Protein AF-A0A817YP25-F1 (afdb_monomer)

Secondary structure (DSSP, 8-state):
-----------------------------------------------------------HHHHHHHHHHHHHHHHHHHHHHHHHHHHHHHHHHHHHSS-HHHHHHHHHHHHHHHHHHHHT--HHHHHHHHHHHHHHHHHHHHT--HHHHHHHHHHHHHHHHHHHHT--HHHHHHHHHHHHHHHHHHHHT--HHHHHHHHHHHHHHHHHHHHT--HHHHHHHHHHHHHHHHHHHHHHHHHHHHHHHHHHHHHHHHHHHHHHHHHHHHT---------PPP---HHHHHHHHHHHHHHS-GGG-SS-B-TTT--B------PPPP-

Radius of gyration: 48.7 Å; Cα contacts (8 Å, |Δi|>4): 22; chains: 1; bounding box: 116×66×112 Å

pLDDT: mean 75.45, std 21.68, range [33.22, 97.81]

Organism: NCBI:txid392032

Mean predicted aligned error: 20.25 Å

Structure (mmCIF, N/CA/C/O backbone):
data_AF-A0A817YP25-F1
#
_entry.id   AF-A0A817YP25-F1
#
loop_
_atom_site.group_PDB
_atom_site.id
_atom_site.type_symbol
_atom_site.label_atom_id
_atom_site.label_alt_id
_atom_site.label_comp_id
_atom_site.label_asym_id
_atom_site.label_entity_id
_atom_site.label_seq_id
_atom_site.pdbx_PDB_ins_code
_atom_site.Cartn_x
_atom_site.Cartn_y
_atom_site.Cartn_z
_atom_site.occupancy
_atom_site.B_iso_or_equiv
_atom_site.auth_seq_id
_atom_site.auth_comp_id
_atom_site.auth_asym_id
_atom_site.auth_atom_id
_atom_site.pdbx_PDB_model_num
ATOM 1 N N . MET A 1 1 ? -37.325 10.803 8.956 1.00 44.97 1 MET A N 1
ATOM 2 C CA . MET A 1 1 ? -37.688 10.253 7.634 1.00 44.97 1 MET A CA 1
ATOM 3 C C . MET A 1 1 ? -37.384 11.297 6.575 1.00 44.97 1 MET A C 1
ATOM 5 O O . MET A 1 1 ? -38.070 12.299 6.585 1.00 44.97 1 MET A O 1
ATOM 9 N N . THR A 1 2 ? -36.379 11.078 5.720 1.00 40.84 2 THR A N 1
ATOM 10 C CA . THR A 1 2 ? -36.260 11.659 4.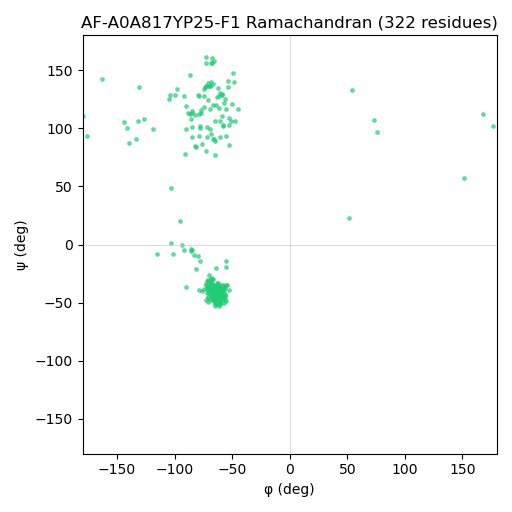361 1.00 40.84 2 THR A CA 1
ATOM 11 C C . THR A 1 2 ? -35.004 11.077 3.695 1.00 40.84 2 THR A C 1
ATOM 13 O O . THR A 1 2 ? -33.886 11.543 3.891 1.00 40.84 2 THR A O 1
ATOM 16 N N . LYS A 1 3 ? -35.176 9.993 2.928 1.00 44.72 3 LYS A N 1
ATOM 17 C CA . LYS A 1 3 ? -34.120 9.405 2.089 1.00 44.72 3 LYS A CA 1
ATOM 18 C C . LYS A 1 3 ? -34.100 10.151 0.748 1.00 44.72 3 LYS A C 1
ATOM 20 O O . LYS A 1 3 ? -35.047 10.034 -0.021 1.00 44.72 3 LYS A O 1
ATOM 25 N N . ARG A 1 4 ? -33.033 10.903 0.453 1.00 47.75 4 ARG A N 1
ATOM 26 C CA . ARG A 1 4 ? -32.773 11.452 -0.891 1.00 47.75 4 ARG A CA 1
ATOM 27 C C . ARG A 1 4 ? -32.057 10.396 -1.738 1.00 47.75 4 ARG A C 1
ATOM 29 O O . ARG A 1 4 ? -30.853 10.197 -1.602 1.00 47.75 4 ARG A O 1
ATOM 36 N N . LEU A 1 5 ? -32.814 9.726 -2.604 1.00 46.81 5 LEU A N 1
ATOM 37 C CA . LEU A 1 5 ? -32.290 8.904 -3.695 1.00 46.81 5 LEU A CA 1
ATOM 38 C C . LEU A 1 5 ? -31.637 9.815 -4.745 1.00 46.81 5 LEU A C 1
ATOM 40 O O . LEU A 1 5 ? -32.312 10.632 -5.366 1.00 46.81 5 LEU A O 1
ATOM 44 N N . LYS A 1 6 ? -30.323 9.677 -4.950 1.00 56.94 6 LYS A N 1
ATOM 45 C CA . LYS A 1 6 ? -29.626 10.269 -6.099 1.00 56.94 6 LYS A CA 1
ATOM 46 C C . LYS A 1 6 ? -29.675 9.280 -7.264 1.00 56.94 6 LYS A C 1
ATOM 48 O O . LYS A 1 6 ? -29.084 8.205 -7.197 1.00 56.94 6 LYS A O 1
ATOM 53 N N . GLN A 1 7 ? -30.393 9.666 -8.315 1.00 48.12 7 GLN A N 1
ATOM 54 C CA . GLN A 1 7 ? -30.434 8.991 -9.609 1.00 48.12 7 GLN A CA 1
ATOM 55 C C . GLN A 1 7 ? -29.044 9.020 -10.264 1.00 48.12 7 GLN A C 1
ATOM 57 O O . GLN A 1 7 ? -28.447 10.086 -10.418 1.00 48.12 7 GLN A O 1
ATOM 62 N N . LYS A 1 8 ? -28.530 7.853 -10.663 1.00 51.16 8 LYS A N 1
ATOM 63 C CA . LYS A 1 8 ? -27.361 7.736 -11.542 1.00 51.16 8 LYS A CA 1
ATOM 64 C C . LYS A 1 8 ? -27.848 7.802 -12.991 1.00 51.16 8 LYS A C 1
ATOM 66 O O . LYS A 1 8 ? -28.540 6.896 -13.444 1.00 51.16 8 LYS A O 1
ATOM 71 N N . LYS A 1 9 ? -27.501 8.877 -13.703 1.00 50.00 9 LYS A N 1
ATOM 72 C CA . LYS A 1 9 ? -27.649 8.972 -15.162 1.00 50.00 9 LYS A CA 1
ATOM 73 C C . LYS A 1 9 ? -26.513 8.180 -15.812 1.00 50.00 9 LYS A C 1
ATOM 75 O O . LYS A 1 9 ? -25.351 8.538 -15.649 1.00 50.00 9 LYS A O 1
ATOM 80 N N . TYR A 1 10 ? -26.855 7.113 -16.526 1.00 43.00 10 TYR A N 1
ATOM 81 C CA . TYR A 1 10 ? -25.943 6.415 -17.427 1.00 43.00 10 TYR A CA 1
ATOM 82 C C . TYR A 1 10 ? -25.960 7.140 -18.777 1.00 43.00 10 TYR A C 1
ATOM 84 O O . TYR A 1 10 ? -26.993 7.187 -19.439 1.00 43.00 10 TYR A O 1
ATOM 92 N N . PHE A 1 11 ? -24.831 7.732 -19.165 1.00 41.19 11 PHE A N 1
ATOM 93 C CA . PHE A 1 11 ? -24.609 8.219 -20.525 1.00 41.19 11 PHE A CA 1
ATOM 94 C C . PHE A 1 11 ? -24.095 7.050 -21.371 1.00 41.19 11 PHE A C 1
ATOM 96 O O . PHE A 1 11 ? -22.960 6.609 -21.204 1.00 41.19 11 PHE A O 1
ATOM 103 N N . TYR A 1 12 ? -24.944 6.541 -22.264 1.00 39.00 12 TYR A N 1
ATOM 104 C CA . TYR A 1 12 ? -24.520 5.702 -23.381 1.00 39.00 12 TYR A CA 1
ATOM 105 C C . TYR A 1 12 ? -23.908 6.616 -24.446 1.00 39.00 12 TYR A C 1
ATOM 107 O O . TYR A 1 12 ? -24.612 7.429 -25.041 1.00 39.00 12 TYR A O 1
ATOM 115 N N . LEU A 1 13 ? -22.600 6.502 -24.679 1.00 43.69 13 LEU A N 1
ATOM 116 C CA . LEU A 1 13 ? -21.971 7.098 -25.854 1.00 43.69 13 LEU A CA 1
ATOM 117 C C . LEU A 1 13 ? -22.180 6.157 -27.042 1.00 43.69 13 LEU A C 1
ATOM 119 O O . LEU A 1 13 ? -21.660 5.044 -27.080 1.00 43.69 13 LEU A O 1
ATOM 123 N N . GLN A 1 14 ? -22.993 6.633 -27.980 1.00 38.25 14 GLN A N 1
ATOM 124 C CA . GLN A 1 14 ? -23.211 6.074 -29.306 1.00 38.25 14 GLN A CA 1
ATOM 125 C C . GLN A 1 14 ? -21.898 6.064 -30.098 1.00 38.25 14 GLN A C 1
ATOM 127 O O . GLN A 1 14 ? -21.225 7.086 -30.224 1.00 38.25 14 GLN A O 1
ATOM 132 N N . THR A 1 15 ? -21.560 4.920 -30.683 1.00 42.66 15 THR A N 1
ATOM 133 C CA . THR A 1 15 ? -20.565 4.816 -31.755 1.00 42.66 15 THR A CA 1
ATOM 134 C C . THR A 1 15 ? -21.202 5.227 -33.084 1.00 42.66 15 THR A C 1
ATOM 136 O O . THR A 1 15 ? -22.233 4.652 -33.441 1.00 42.66 15 THR A O 1
ATOM 139 N N . PRO A 1 16 ? -20.618 6.148 -33.868 1.00 43.44 16 PRO A N 1
ATOM 140 C CA . PRO A 1 16 ? -21.072 6.363 -35.231 1.00 43.44 16 PRO A CA 1
ATOM 141 C C . PRO A 1 16 ? -20.511 5.278 -36.156 1.00 43.44 16 PRO A C 1
ATOM 143 O O . PRO A 1 16 ? -19.318 5.225 -36.449 1.00 43.44 16 PRO A O 1
ATOM 146 N N . THR A 1 17 ? -21.406 4.433 -36.658 1.00 40.50 17 THR A N 1
ATOM 147 C CA . THR A 1 17 ? -21.211 3.657 -37.882 1.00 40.50 17 THR A CA 1
ATOM 148 C C . THR A 1 17 ? -21.168 4.607 -39.076 1.00 40.50 17 THR A C 1
ATOM 150 O O . THR A 1 17 ? -22.159 5.282 -39.362 1.00 40.50 17 THR A O 1
ATOM 153 N N . LYS A 1 18 ? -20.058 4.625 -39.815 1.00 39.00 18 LYS A N 1
ATOM 154 C CA . LYS A 1 18 ? -20.058 5.059 -41.216 1.00 39.00 18 LYS A CA 1
ATOM 155 C C . LYS A 1 18 ? -19.310 4.041 -42.061 1.00 39.00 18 LYS A C 1
ATOM 157 O O . LYS A 1 18 ? -18.089 3.942 -42.016 1.00 39.00 18 LYS A O 1
ATOM 162 N N . ALA A 1 19 ? -20.098 3.284 -42.814 1.00 35.75 19 ALA A N 1
ATOM 163 C CA . ALA A 1 19 ? -19.662 2.577 -43.996 1.00 35.75 19 ALA A CA 1
ATOM 164 C C . ALA A 1 19 ? -19.466 3.590 -45.133 1.00 35.75 19 ALA A C 1
ATOM 166 O O . ALA A 1 19 ? -20.346 4.410 -45.390 1.00 35.75 19 ALA A O 1
ATOM 167 N N . THR A 1 20 ? -18.345 3.483 -45.836 1.00 36.31 20 THR A N 1
ATOM 168 C CA . THR A 1 20 ? -18.186 3.984 -47.204 1.00 36.31 20 THR A CA 1
ATOM 169 C C . THR A 1 20 ? -17.299 3.006 -47.956 1.00 36.31 20 THR A C 1
ATOM 171 O O . THR A 1 20 ? -16.094 2.934 -47.737 1.00 36.31 20 THR A O 1
ATOM 174 N N . THR A 1 21 ? -17.929 2.229 -48.828 1.00 40.66 21 THR A N 1
ATOM 175 C CA . THR A 1 21 ? -17.321 1.515 -49.947 1.00 40.66 21 THR A CA 1
ATOM 176 C C . THR A 1 21 ? -16.953 2.514 -51.042 1.00 40.66 21 THR A C 1
ATOM 178 O O . THR A 1 21 ? -17.770 3.376 -51.366 1.00 40.66 21 THR A O 1
ATOM 181 N N . LYS A 1 22 ? -15.756 2.368 -51.632 1.00 35.91 22 LYS A N 1
ATOM 182 C CA . LYS A 1 22 ? -15.480 2.498 -53.080 1.00 35.91 22 LYS A CA 1
ATOM 183 C C . LYS A 1 22 ? -13.992 2.247 -53.388 1.00 35.91 22 LYS A C 1
ATOM 185 O O . LYS A 1 22 ? -13.138 3.049 -53.048 1.00 35.91 22 LYS A O 1
ATOM 190 N N . ASN A 1 23 ? -13.770 1.109 -54.046 1.00 38.44 23 ASN A N 1
ATOM 191 C CA . ASN A 1 23 ? -12.941 0.843 -55.228 1.00 38.44 23 ASN A CA 1
ATOM 192 C C . ASN A 1 23 ? -11.448 1.231 -55.297 1.00 38.44 23 ASN A C 1
ATOM 194 O O . ASN A 1 23 ? -11.068 2.387 -55.181 1.00 38.44 23 ASN A O 1
ATOM 198 N N . ASN A 1 24 ? -10.692 0.223 -55.760 1.00 35.59 24 ASN A N 1
ATOM 199 C CA . ASN A 1 24 ? -9.506 0.283 -56.623 1.00 35.59 24 ASN A CA 1
ATOM 200 C C . ASN A 1 24 ? -8.196 0.800 -56.013 1.00 35.59 24 ASN A C 1
ATOM 202 O O . ASN A 1 24 ? -7.939 1.993 -55.938 1.00 35.59 24 ASN A O 1
ATOM 206 N N . THR A 1 25 ? -7.240 -0.096 -55.767 1.00 35.09 25 THR A N 1
ATOM 207 C CA . THR A 1 25 ? -6.291 -0.631 -56.771 1.00 35.09 25 THR A CA 1
ATOM 208 C C . THR A 1 25 ? -5.213 -1.361 -55.971 1.00 35.09 25 THR A C 1
ATOM 210 O O . THR A 1 25 ? -4.484 -0.753 -55.191 1.00 35.09 25 THR A O 1
ATOM 213 N N . LEU A 1 26 ? -5.160 -2.686 -56.092 1.00 34.31 26 LEU A N 1
ATOM 214 C CA . LEU A 1 26 ? -4.243 -3.520 -55.326 1.00 34.31 26 LEU A CA 1
ATOM 215 C C . LEU A 1 26 ? -2.868 -3.517 -56.004 1.00 34.31 26 LEU A C 1
ATOM 217 O O . LEU A 1 26 ? -2.550 -4.407 -56.786 1.00 34.31 26 LEU A O 1
ATOM 221 N N . THR A 1 27 ? -2.045 -2.515 -55.708 1.00 35.06 27 THR A N 1
ATOM 222 C CA . THR A 1 27 ? -0.611 -2.574 -56.010 1.00 35.06 27 THR A CA 1
ATOM 223 C C . THR A 1 27 ? 0.078 -3.176 -54.790 1.00 35.06 27 THR A C 1
ATOM 225 O O . THR A 1 27 ? 0.298 -2.492 -53.791 1.00 35.06 27 THR A O 1
ATOM 228 N N . GLN A 1 28 ? 0.382 -4.477 -54.835 1.00 35.22 28 GLN A N 1
ATOM 229 C CA . GLN A 1 28 ? 1.248 -5.114 -53.841 1.00 35.22 28 GLN A CA 1
ATOM 230 C C . GLN A 1 28 ? 2.659 -4.526 -53.957 1.00 35.22 28 GLN A C 1
ATOM 232 O O . GLN A 1 28 ? 3.517 -5.039 -54.674 1.00 35.22 28 GLN A O 1
ATOM 237 N N . VAL A 1 29 ? 2.916 -3.441 -53.230 1.00 33.31 29 VAL A N 1
ATOM 238 C CA . VAL A 1 29 ? 4.280 -3.044 -52.896 1.00 33.31 29 VAL A CA 1
ATOM 239 C C . VAL A 1 29 ? 4.717 -3.956 -51.759 1.00 33.31 29 VAL A C 1
ATOM 241 O O . VAL A 1 29 ? 4.313 -3.796 -50.609 1.00 33.31 29 VAL A O 1
ATOM 244 N N . ARG A 1 30 ? 5.516 -4.963 -52.108 1.00 33.22 30 ARG A N 1
ATOM 245 C CA . ARG A 1 30 ? 6.205 -5.844 -51.166 1.00 33.22 30 ARG A CA 1
ATOM 246 C C . ARG A 1 30 ? 7.233 -4.996 -50.411 1.00 33.22 30 ARG A C 1
ATOM 248 O O . ARG A 1 30 ? 8.352 -4.808 -50.876 1.00 33.22 30 ARG A O 1
ATOM 255 N N . ILE A 1 31 ? 6.832 -4.418 -49.282 1.00 36.38 31 ILE A N 1
ATOM 256 C CA . ILE A 1 31 ? 7.757 -3.772 -48.349 1.00 36.38 31 ILE A CA 1
ATOM 257 C C . ILE A 1 31 ? 8.490 -4.909 -47.625 1.00 36.38 31 ILE A C 1
ATOM 259 O O . ILE A 1 31 ? 7.823 -5.714 -46.976 1.00 36.38 31 ILE A O 1
ATOM 263 N N . PRO A 1 32 ? 9.824 -5.035 -47.736 1.00 35.50 32 PRO A N 1
ATOM 264 C CA . PRO A 1 32 ? 10.550 -6.021 -46.952 1.00 35.50 32 PRO A CA 1
ATOM 265 C C . PRO A 1 32 ? 10.419 -5.671 -45.467 1.00 35.50 32 PRO A C 1
ATOM 267 O O . PRO A 1 32 ? 10.806 -4.584 -45.031 1.00 35.50 32 PRO A O 1
ATOM 270 N N . GLU A 1 33 ? 9.854 -6.600 -44.698 1.00 33.84 33 GLU A N 1
ATOM 271 C CA . GLU A 1 33 ? 9.866 -6.580 -43.241 1.00 33.84 33 GLU A CA 1
ATOM 272 C C . GLU A 1 33 ? 11.317 -6.561 -42.759 1.00 33.84 33 GLU A C 1
ATOM 274 O O . GLU A 1 33 ? 12.030 -7.564 -42.766 1.00 33.84 33 GLU A O 1
ATOM 279 N N . PHE A 1 34 ? 11.782 -5.382 -42.359 1.00 37.75 34 PHE A N 1
ATOM 280 C CA . PHE A 1 34 ? 13.058 -5.231 -41.680 1.00 37.75 34 PHE A CA 1
ATOM 281 C C . PHE A 1 34 ? 12.843 -5.573 -40.200 1.00 37.75 34 PHE A C 1
ATOM 283 O O . PHE A 1 34 ? 12.595 -4.698 -39.368 1.00 37.75 34 PHE A O 1
ATOM 290 N N . ASN A 1 35 ? 12.895 -6.869 -39.887 1.00 39.91 35 ASN A N 1
ATOM 291 C CA . ASN A 1 35 ? 12.965 -7.377 -38.518 1.00 39.91 35 ASN A CA 1
ATOM 292 C C . ASN A 1 35 ? 14.365 -7.097 -37.952 1.00 39.91 35 ASN A C 1
ATOM 294 O O . ASN A 1 35 ? 15.252 -7.946 -37.953 1.00 39.91 35 ASN A O 1
ATOM 298 N N . ALA A 1 36 ? 14.581 -5.863 -37.502 1.00 47.97 36 ALA A N 1
ATOM 299 C CA . ALA A 1 36 ? 15.678 -5.525 -36.608 1.00 47.97 36 ALA A CA 1
ATOM 300 C C . ALA A 1 36 ? 15.206 -5.821 -35.181 1.00 47.97 36 ALA A C 1
ATOM 302 O O . ALA A 1 36 ? 14.493 -4.999 -34.619 1.00 47.97 36 ALA A O 1
ATOM 303 N N . ASP A 1 37 ? 15.486 -7.037 -34.700 1.00 45.97 37 ASP A N 1
ATOM 304 C CA . ASP A 1 37 ? 15.659 -7.431 -33.283 1.00 45.97 37 ASP A CA 1
ATOM 305 C C . ASP A 1 37 ? 15.271 -8.903 -33.051 1.00 45.97 37 ASP A C 1
ATOM 307 O O . ASP A 1 37 ? 14.442 -9.222 -32.208 1.00 45.97 37 ASP A O 1
ATOM 311 N N . HIS A 1 38 ? 15.907 -9.828 -33.773 1.00 41.91 38 HIS A N 1
ATOM 312 C CA . HIS A 1 38 ? 16.058 -11.220 -33.338 1.00 41.91 38 HIS A CA 1
ATOM 313 C C . HIS A 1 38 ? 17.513 -11.620 -33.564 1.00 41.91 38 HIS A C 1
ATOM 315 O O . HIS A 1 38 ? 17.901 -12.046 -34.647 1.00 41.91 38 HIS A O 1
ATOM 321 N N . ASN A 1 39 ? 18.333 -11.416 -32.534 1.00 48.22 39 ASN A N 1
ATOM 322 C CA . ASN A 1 39 ? 19.706 -11.908 -32.481 1.00 48.22 39 ASN A CA 1
ATOM 323 C C . ASN A 1 39 ? 19.776 -13.136 -31.561 1.00 48.22 39 ASN A C 1
ATOM 325 O O . ASN A 1 39 ? 20.610 -13.214 -30.669 1.00 48.22 39 ASN A O 1
ATOM 329 N N . GLU A 1 40 ? 18.862 -14.078 -31.781 1.00 40.69 40 GLU A N 1
ATOM 330 C CA . GLU A 1 40 ? 18.945 -15.444 -31.274 1.00 40.69 40 GLU A CA 1
ATOM 331 C C . GLU A 1 40 ? 18.467 -16.360 -32.401 1.00 40.69 40 GLU A C 1
ATOM 333 O O . GLU A 1 40 ? 17.286 -16.648 -32.578 1.00 40.69 40 GLU A O 1
ATOM 338 N N . ILE A 1 41 ? 19.416 -16.738 -33.256 1.00 43.53 41 ILE A N 1
ATOM 339 C CA . ILE A 1 41 ? 19.224 -17.811 -34.222 1.00 43.53 41 ILE A CA 1
ATOM 340 C C . ILE A 1 41 ? 19.215 -19.092 -33.390 1.00 43.53 41 ILE A C 1
ATOM 342 O O . ILE A 1 41 ? 20.274 -19.573 -32.989 1.00 43.53 41 ILE A O 1
ATOM 346 N N . GLN A 1 42 ? 18.032 -19.645 -33.106 1.00 42.72 42 GLN A N 1
ATOM 347 C CA . GLN A 1 42 ? 17.972 -21.062 -32.766 1.00 42.72 42 GLN A CA 1
ATOM 348 C C . GLN A 1 42 ? 18.540 -21.843 -33.958 1.00 42.72 42 GLN A C 1
ATOM 350 O O . GLN A 1 42 ? 18.134 -21.581 -35.096 1.00 42.72 42 GLN A O 1
ATOM 355 N N . PRO A 1 43 ? 19.496 -22.764 -33.743 1.00 39.31 43 PRO A N 1
ATOM 356 C CA . PRO A 1 43 ? 20.017 -23.572 -34.827 1.00 39.31 43 PRO A CA 1
ATOM 357 C C . PRO A 1 43 ? 18.859 -24.383 -35.404 1.00 39.31 43 PRO A C 1
ATOM 359 O O . PRO A 1 43 ? 18.240 -25.190 -34.714 1.00 39.31 43 PRO A O 1
ATOM 362 N N . PHE A 1 44 ? 18.557 -24.135 -36.675 1.00 37.66 44 PHE A N 1
ATOM 363 C CA . PHE A 1 44 ? 17.631 -24.937 -37.455 1.00 37.66 44 PHE A CA 1
ATOM 364 C C . PHE A 1 44 ? 18.159 -26.377 -37.440 1.00 37.66 44 PHE A C 1
ATOM 366 O O . PHE A 1 44 ? 19.157 -26.686 -38.094 1.00 37.66 44 PHE A O 1
ATOM 373 N N . GLN A 1 45 ? 17.549 -27.244 -36.628 1.00 41.88 45 GLN A N 1
ATOM 374 C CA . GLN A 1 45 ? 17.840 -28.672 -36.637 1.00 41.88 45 GLN A CA 1
ATOM 375 C C . GLN A 1 45 ? 17.327 -29.233 -37.959 1.00 41.88 45 GLN A C 1
ATOM 377 O O . GLN A 1 45 ? 16.149 -29.549 -38.117 1.00 41.88 45 GLN A O 1
ATOM 382 N N . VAL A 1 46 ? 18.228 -29.316 -38.934 1.00 45.81 46 VAL A N 1
ATOM 383 C CA . VAL A 1 46 ? 18.001 -30.086 -40.152 1.00 45.81 46 VAL A CA 1
ATOM 384 C C . VAL A 1 46 ? 17.814 -31.544 -39.712 1.00 45.81 46 VAL A C 1
ATOM 386 O O . VAL A 1 46 ? 18.659 -32.044 -38.961 1.00 45.81 46 VAL A O 1
ATOM 389 N N . PRO A 1 47 ? 16.735 -32.238 -40.119 1.00 40.75 47 PRO A N 1
ATOM 390 C CA . PRO A 1 47 ? 16.576 -33.651 -39.812 1.00 40.75 47 PRO A CA 1
ATOM 391 C C . PRO A 1 47 ? 17.805 -34.393 -40.333 1.00 40.75 47 PRO A C 1
ATOM 393 O O . PRO A 1 47 ? 18.100 -34.382 -41.527 1.00 40.75 47 PRO A O 1
ATOM 396 N N . SER A 1 48 ? 18.553 -34.987 -39.404 1.00 42.62 48 SER A N 1
ATOM 397 C CA . SER A 1 48 ? 19.704 -35.824 -39.710 1.00 42.62 48 SER A CA 1
ATOM 398 C C . SER A 1 48 ? 19.194 -37.071 -40.418 1.00 42.62 48 SER A C 1
ATOM 400 O O . SER A 1 48 ? 18.835 -38.062 -39.788 1.00 42.62 48 SER A O 1
ATOM 402 N N . THR A 1 49 ? 19.137 -37.019 -41.746 1.00 40.06 49 THR A N 1
ATOM 403 C CA . THR A 1 49 ? 19.151 -38.229 -42.555 1.00 40.06 49 THR A CA 1
ATOM 404 C C . THR A 1 49 ? 20.462 -38.930 -42.246 1.00 40.06 49 THR A C 1
ATOM 406 O O . THR A 1 49 ? 21.533 -38.463 -42.634 1.00 40.06 49 THR A O 1
ATOM 409 N N . VAL A 1 50 ? 20.366 -40.021 -41.490 1.00 48.16 50 VAL A N 1
ATOM 410 C CA . VAL A 1 50 ? 21.441 -40.985 -41.290 1.00 48.16 50 VAL A CA 1
ATOM 411 C C . VAL A 1 50 ? 21.777 -41.546 -42.668 1.00 48.16 50 VAL A C 1
ATOM 413 O O . VAL A 1 50 ? 21.134 -42.470 -43.157 1.00 48.16 50 VAL A O 1
ATOM 416 N N . ILE A 1 51 ? 22.748 -40.927 -43.336 1.00 41.12 51 ILE A N 1
ATOM 417 C CA . ILE A 1 51 ? 23.399 -41.524 -44.492 1.00 41.12 51 ILE A CA 1
ATOM 418 C C . ILE A 1 51 ? 24.367 -42.535 -43.900 1.00 41.12 51 ILE A C 1
ATOM 420 O O . ILE A 1 51 ? 25.429 -42.179 -43.391 1.00 41.12 51 ILE A O 1
ATOM 424 N N . THR A 1 52 ? 23.954 -43.796 -43.913 1.00 40.16 52 THR A N 1
ATOM 425 C CA . THR A 1 52 ? 24.819 -44.945 -43.678 1.00 40.16 52 THR A CA 1
ATOM 426 C C . THR A 1 52 ? 26.003 -44.829 -44.632 1.00 40.16 52 THR A C 1
ATOM 428 O O . THR A 1 52 ? 25.868 -45.053 -45.833 1.00 40.16 52 THR A O 1
ATOM 431 N N . THR A 1 53 ? 27.158 -44.402 -44.124 1.00 40.31 53 THR A N 1
ATOM 432 C CA . THR A 1 53 ? 28.387 -44.310 -44.907 1.00 40.31 53 THR A CA 1
ATOM 433 C C . THR A 1 53 ? 28.887 -45.720 -45.174 1.00 40.31 53 THR A C 1
ATOM 435 O O . THR A 1 53 ? 29.625 -46.298 -44.375 1.00 40.31 53 THR A O 1
ATOM 438 N N . THR A 1 54 ? 28.486 -46.286 -46.309 1.00 41.94 54 THR A N 1
ATOM 439 C CA . THR A 1 54 ? 29.329 -47.254 -46.999 1.00 41.94 54 THR A CA 1
ATOM 440 C C . THR A 1 54 ? 30.647 -46.551 -47.316 1.00 41.94 54 THR A C 1
ATOM 442 O O . THR A 1 54 ? 30.672 -45.423 -47.812 1.00 41.94 54 THR A O 1
ATOM 445 N N . ASN A 1 55 ? 31.754 -47.186 -46.931 1.00 52.97 55 ASN A N 1
ATOM 446 C CA . ASN A 1 55 ? 33.115 -46.724 -47.173 1.00 52.97 55 ASN A CA 1
ATOM 447 C C . ASN A 1 55 ? 33.403 -46.723 -48.680 1.00 52.97 55 ASN A C 1
ATOM 449 O O . ASN A 1 55 ? 34.067 -47.618 -49.197 1.00 52.97 55 ASN A O 1
ATOM 453 N N . GLU A 1 56 ? 32.892 -45.727 -49.396 1.00 45.69 56 GLU A N 1
ATOM 454 C CA . GLU A 1 56 ? 33.244 -45.487 -50.784 1.00 45.69 56 GLU A CA 1
ATOM 455 C C . GLU A 1 56 ? 34.409 -44.505 -50.859 1.00 45.69 56 GLU A C 1
ATOM 457 O O . GLU A 1 56 ? 34.435 -43.426 -50.257 1.00 45.69 56 GLU A O 1
ATOM 462 N N . ILE A 1 57 ? 35.412 -44.945 -51.607 1.00 54.03 57 ILE A N 1
ATOM 463 C CA . ILE A 1 57 ? 36.674 -44.285 -51.896 1.00 54.03 57 ILE A CA 1
ATOM 464 C C . ILE A 1 57 ? 36.373 -42.904 -52.492 1.00 54.03 57 ILE A C 1
ATOM 466 O O . ILE A 1 57 ? 36.183 -42.727 -53.695 1.00 54.03 57 ILE A O 1
ATOM 470 N N . THR A 1 58 ? 36.327 -41.885 -51.633 1.00 52.38 58 THR A N 1
ATOM 471 C CA . THR A 1 58 ? 36.239 -40.491 -52.061 1.00 52.38 58 THR A CA 1
ATOM 472 C C . THR A 1 58 ? 37.566 -40.120 -52.700 1.00 52.38 58 THR A C 1
ATOM 474 O O . THR A 1 58 ? 38.555 -39.833 -52.019 1.00 52.38 58 THR A O 1
ATOM 477 N N . THR A 1 59 ? 37.583 -40.146 -54.033 1.00 58.19 59 THR A N 1
ATOM 478 C CA . THR A 1 59 ? 38.720 -39.691 -54.835 1.00 58.19 59 THR A CA 1
ATOM 479 C C . THR A 1 59 ? 39.178 -38.296 -54.369 1.00 58.19 59 THR A C 1
ATOM 481 O O . THR A 1 59 ? 38.357 -37.475 -53.935 1.00 58.19 59 THR A O 1
ATOM 484 N N . PRO A 1 60 ? 40.482 -37.971 -54.454 1.00 57.88 60 PRO A N 1
ATOM 485 C CA . PRO A 1 60 ? 41.038 -36.700 -53.963 1.00 57.88 60 PRO A CA 1
ATOM 486 C C . PRO A 1 60 ? 40.356 -35.454 -54.559 1.00 57.88 60 PRO A C 1
ATOM 488 O O . PRO A 1 60 ? 40.403 -34.366 -53.983 1.00 57.88 60 PRO A O 1
ATOM 491 N N . ARG A 1 61 ? 39.656 -35.614 -55.687 1.00 53.94 61 ARG A N 1
ATOM 492 C CA . ARG A 1 61 ? 38.903 -34.567 -56.377 1.00 53.94 61 ARG A CA 1
ATOM 493 C C . ARG A 1 61 ? 37.616 -34.162 -55.639 1.00 53.94 61 ARG A C 1
ATOM 495 O O . ARG A 1 61 ? 37.279 -32.978 -55.637 1.00 53.94 61 ARG A O 1
ATOM 502 N N . THR A 1 62 ? 36.937 -35.092 -54.964 1.00 54.78 62 THR A N 1
ATOM 503 C CA . THR A 1 62 ? 35.681 -34.829 -54.233 1.00 54.78 62 THR A CA 1
ATOM 504 C C . THR A 1 62 ? 35.939 -34.157 -52.881 1.00 54.78 62 THR A C 1
ATOM 506 O O . THR A 1 62 ? 35.264 -33.188 -52.539 1.00 54.78 62 THR A O 1
ATOM 509 N N . LYS A 1 63 ? 36.997 -34.568 -52.162 1.00 57.34 63 LYS A N 1
ATOM 510 C CA . LYS A 1 63 ? 37.449 -33.898 -50.921 1.00 57.34 63 LYS A CA 1
ATOM 511 C C . LYS A 1 63 ? 37.919 -32.461 -51.171 1.00 57.34 63 LYS A C 1
ATOM 513 O O . LYS A 1 63 ? 37.690 -31.584 -50.344 1.00 57.34 63 LYS A O 1
ATOM 518 N N . ARG A 1 64 ? 38.535 -32.199 -52.331 1.00 56.12 64 ARG A N 1
ATOM 519 C CA . ARG A 1 64 ? 38.935 -30.844 -52.745 1.00 56.12 64 ARG A CA 1
ATOM 520 C C . ARG A 1 64 ? 37.727 -29.955 -53.060 1.00 56.12 64 ARG A C 1
ATOM 522 O O . ARG A 1 64 ? 37.747 -28.784 -52.705 1.00 56.12 64 ARG A O 1
ATOM 529 N N . ARG A 1 65 ? 36.669 -30.500 -53.674 1.00 55.19 65 ARG A N 1
ATOM 530 C CA . ARG A 1 65 ? 35.423 -29.761 -53.955 1.00 55.19 65 ARG A CA 1
ATOM 531 C C . ARG A 1 65 ? 34.647 -29.377 -52.689 1.00 55.19 65 ARG A C 1
ATOM 533 O O . ARG A 1 65 ? 34.160 -28.256 -52.630 1.00 55.19 65 ARG A O 1
ATOM 540 N N . LEU A 1 66 ? 34.581 -30.251 -51.682 1.00 58.16 66 LEU A N 1
ATOM 541 C CA . LEU A 1 66 ? 33.911 -29.948 -50.407 1.00 58.16 66 LEU A CA 1
ATOM 542 C C . LEU A 1 66 ? 34.649 -28.865 -49.602 1.00 58.16 66 LEU A C 1
ATOM 544 O O . LEU A 1 66 ? 34.019 -27.907 -49.169 1.00 58.16 66 LEU A O 1
ATOM 548 N N . ARG A 1 67 ? 35.989 -28.924 -49.520 1.00 57.94 67 ARG A N 1
ATOM 549 C CA . ARG A 1 67 ? 36.783 -27.852 -48.883 1.00 57.94 67 ARG A CA 1
ATOM 550 C C . ARG A 1 67 ? 36.636 -26.505 -49.591 1.00 57.94 67 ARG A C 1
ATOM 552 O O . ARG A 1 67 ? 36.566 -25.482 -48.927 1.00 57.94 67 ARG A O 1
ATOM 559 N N . LEU A 1 68 ? 36.571 -26.499 -50.927 1.00 55.41 68 LEU A N 1
ATOM 560 C CA . LEU A 1 68 ? 36.356 -25.268 -51.697 1.00 55.41 68 LEU A CA 1
ATOM 561 C C . LEU A 1 68 ? 34.967 -24.662 -51.428 1.00 55.41 68 LEU A C 1
ATOM 563 O O . LEU A 1 68 ? 34.860 -23.447 -51.288 1.00 55.41 68 LEU A O 1
ATOM 567 N N . ALA A 1 69 ? 33.927 -25.490 -51.287 1.00 54.84 69 ALA A N 1
ATOM 568 C CA . ALA A 1 69 ? 32.578 -25.028 -50.954 1.00 54.84 69 ALA A CA 1
ATOM 569 C C . ALA A 1 69 ? 32.485 -24.434 -49.531 1.00 54.84 69 ALA A C 1
ATOM 571 O O . ALA A 1 69 ? 31.875 -23.383 -49.356 1.00 54.84 69 ALA A O 1
ATOM 572 N N . GLU A 1 70 ? 33.146 -25.037 -48.537 1.00 56.88 70 GLU A N 1
ATOM 573 C CA . GLU A 1 70 ? 33.227 -24.511 -47.159 1.00 56.88 70 GLU A CA 1
ATOM 574 C C . GLU A 1 70 ? 34.039 -23.200 -47.070 1.00 56.88 70 GLU A C 1
ATOM 576 O O . GLU A 1 70 ? 33.703 -22.280 -46.315 1.00 56.88 70 GLU A O 1
ATOM 581 N N . THR A 1 71 ? 35.089 -23.053 -47.884 1.00 54.50 71 THR A N 1
ATOM 582 C CA . THR A 1 71 ? 35.827 -21.782 -47.980 1.00 54.50 71 THR A CA 1
ATOM 583 C C . THR A 1 71 ? 35.040 -20.692 -48.711 1.00 54.50 71 THR A C 1
ATOM 585 O O . THR A 1 71 ? 35.167 -19.520 -48.369 1.00 54.50 71 THR A O 1
ATOM 588 N N . CYS A 1 72 ? 34.184 -21.049 -49.674 1.00 55.81 72 CYS A N 1
ATOM 589 C CA . CYS A 1 72 ? 33.320 -20.082 -50.355 1.00 55.81 72 CYS A CA 1
ATOM 590 C C . CYS A 1 72 ? 32.218 -19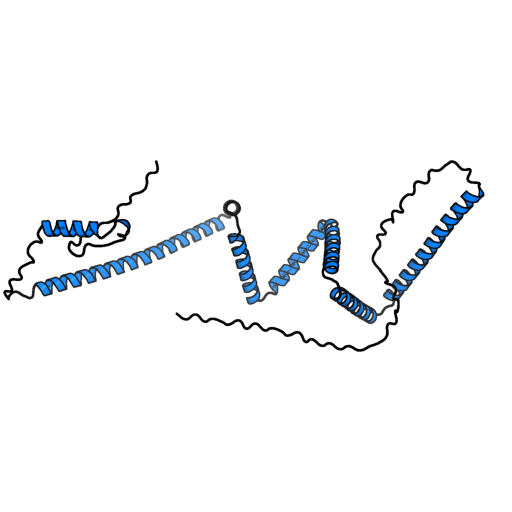.542 -49.429 1.00 55.81 72 CYS A C 1
ATOM 592 O O . CYS A 1 72 ? 32.007 -18.332 -49.396 1.00 55.81 72 CYS A O 1
ATOM 594 N N . THR A 1 73 ? 31.579 -20.385 -48.611 1.00 56.47 73 THR A N 1
ATOM 595 C CA . THR A 1 73 ? 30.532 -19.930 -47.671 1.00 56.47 73 THR A CA 1
ATOM 596 C C . THR A 1 73 ? 31.091 -19.094 -46.515 1.00 56.47 73 THR A C 1
ATOM 598 O O . THR A 1 73 ? 30.472 -18.113 -46.101 1.00 56.47 73 THR A O 1
ATOM 601 N N . SER A 1 74 ? 32.289 -19.418 -46.018 1.00 59.44 74 SER A N 1
ATOM 602 C CA . SER A 1 74 ? 32.981 -18.608 -45.001 1.00 59.44 74 SER A CA 1
ATOM 603 C C . SER A 1 74 ? 33.483 -17.262 -45.548 1.00 59.44 74 SER A C 1
ATOM 605 O O . SER A 1 74 ? 33.401 -16.244 -44.856 1.00 59.44 74 SER A O 1
ATOM 607 N N . PHE A 1 75 ? 33.924 -17.208 -46.808 1.00 61.66 75 PHE A N 1
ATOM 608 C CA . PHE A 1 75 ? 34.314 -15.957 -47.464 1.00 61.66 75 PHE A CA 1
ATOM 609 C C . PHE A 1 75 ? 33.106 -15.052 -47.766 1.00 61.66 75 PHE A C 1
ATOM 611 O O . PHE A 1 75 ? 33.143 -13.849 -47.514 1.00 61.66 75 PHE A O 1
ATOM 618 N N . GLU A 1 76 ? 31.982 -15.615 -48.209 1.00 69.75 76 GLU A N 1
ATOM 619 C CA . GLU A 1 76 ? 30.744 -14.848 -48.399 1.00 69.75 76 GLU A CA 1
ATOM 620 C C . GLU A 1 76 ? 30.173 -14.331 -47.068 1.00 69.75 76 GLU A C 1
ATOM 622 O O . GLU A 1 76 ? 29.747 -13.176 -46.985 1.00 69.75 76 GLU A O 1
ATOM 627 N N . SER A 1 77 ? 30.239 -15.135 -46.002 1.00 72.19 77 SER A N 1
ATOM 628 C CA . SER A 1 77 ? 29.833 -14.730 -44.649 1.00 72.19 77 SER A CA 1
ATOM 629 C C . SER A 1 77 ? 30.668 -13.557 -44.114 1.00 72.19 77 SER A 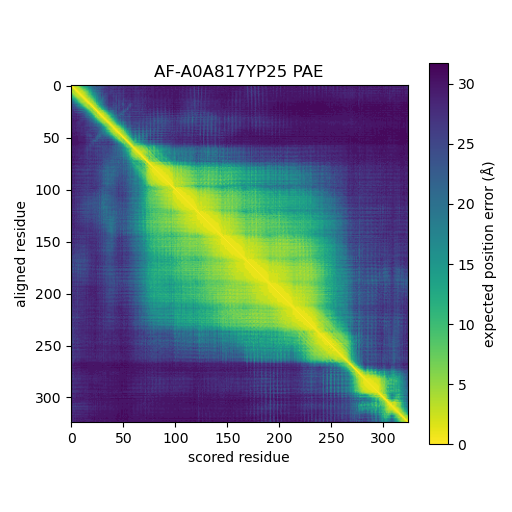C 1
ATOM 631 O O . SER A 1 77 ? 30.119 -12.587 -43.585 1.00 72.19 77 SER A O 1
ATOM 633 N N . THR A 1 78 ? 31.989 -13.574 -44.327 1.00 77.81 78 THR A N 1
ATOM 634 C CA . THR A 1 78 ? 32.870 -12.469 -43.901 1.00 77.81 78 THR A CA 1
ATOM 635 C C . THR A 1 78 ? 32.628 -11.187 -44.698 1.00 77.81 78 THR A C 1
ATOM 637 O O . THR A 1 78 ? 32.614 -10.106 -44.107 1.00 77.81 78 THR A O 1
ATOM 640 N N . ILE A 1 79 ? 32.341 -11.277 -46.002 1.00 83.94 79 ILE A N 1
ATOM 641 C CA . ILE A 1 79 ? 31.955 -10.112 -46.819 1.00 83.94 79 ILE A CA 1
ATOM 642 C C . ILE A 1 79 ? 30.619 -9.520 -46.349 1.00 83.94 79 ILE A C 1
ATOM 644 O O . ILE A 1 79 ? 30.472 -8.295 -46.271 1.00 83.94 79 ILE A O 1
ATOM 648 N N . VAL A 1 80 ? 29.630 -10.361 -46.035 1.00 84.75 80 VAL A N 1
ATOM 649 C CA . VAL A 1 80 ? 28.332 -9.904 -45.513 1.00 84.75 80 VAL A CA 1
ATOM 650 C C . VAL A 1 80 ? 28.504 -9.206 -44.164 1.00 84.75 80 VAL A C 1
ATOM 652 O O . VAL A 1 80 ? 27.930 -8.132 -43.958 1.00 84.75 80 VAL A O 1
ATOM 655 N N . GLU A 1 81 ? 29.328 -9.751 -43.272 1.00 86.88 81 GLU A N 1
ATOM 656 C CA . GLU A 1 81 ? 29.568 -9.142 -41.964 1.00 86.88 81 GLU A CA 1
ATOM 657 C C . GLU A 1 81 ? 30.377 -7.839 -42.075 1.00 86.88 81 GLU A C 1
ATOM 659 O O . GLU A 1 81 ? 30.024 -6.846 -41.438 1.00 86.88 81 GLU A O 1
ATOM 664 N N . GLN A 1 82 ? 31.363 -7.762 -42.976 1.00 89.00 82 GLN A N 1
ATOM 665 C CA . GLN A 1 82 ? 32.059 -6.505 -43.286 1.00 89.00 82 GLN A CA 1
ATOM 666 C C . GLN A 1 82 ? 31.101 -5.425 -43.807 1.00 89.00 82 GLN A C 1
ATOM 668 O O . GLN A 1 82 ? 31.160 -4.278 -43.359 1.00 89.00 82 GLN A O 1
ATOM 673 N N . LYS A 1 83 ? 30.167 -5.772 -44.702 1.00 90.38 83 LYS A N 1
ATOM 674 C CA . LYS A 1 83 ? 29.146 -4.826 -45.188 1.00 90.38 83 LYS A CA 1
ATOM 675 C C . LYS A 1 83 ? 28.213 -4.361 -44.068 1.00 90.38 83 LYS A C 1
ATOM 677 O O . LYS A 1 83 ? 27.856 -3.182 -44.021 1.00 90.38 83 LYS A O 1
ATOM 682 N N . ARG A 1 84 ? 27.834 -5.250 -43.143 1.00 90.50 84 ARG A N 1
ATOM 683 C CA . ARG A 1 84 ? 27.038 -4.892 -41.954 1.00 90.50 84 ARG A CA 1
ATOM 684 C C . ARG A 1 84 ? 27.804 -3.959 -41.022 1.00 90.50 84 ARG A C 1
ATOM 686 O O . ARG A 1 84 ? 27.223 -2.984 -40.547 1.00 90.50 84 ARG A O 1
ATOM 693 N N . MET A 1 85 ? 29.090 -4.216 -40.801 1.00 89.44 85 MET A N 1
ATOM 694 C CA . MET A 1 85 ? 29.959 -3.357 -39.996 1.00 89.44 85 MET A CA 1
ATOM 695 C C . MET A 1 85 ? 30.089 -1.961 -40.610 1.00 89.44 85 MET A C 1
ATOM 697 O O . MET A 1 85 ? 29.782 -0.978 -39.938 1.00 89.44 85 MET A O 1
ATOM 701 N N . GLN A 1 86 ? 30.374 -1.866 -41.910 1.00 90.31 86 GLN A N 1
ATOM 702 C CA . GLN A 1 86 ? 30.411 -0.581 -42.617 1.00 90.31 86 GLN A CA 1
ATOM 703 C C . GLN A 1 86 ? 29.063 0.157 -42.567 1.00 90.31 86 GLN A C 1
ATOM 705 O O . GLN A 1 86 ? 29.019 1.379 -42.423 1.00 90.31 86 GLN A O 1
ATOM 710 N N . ALA A 1 87 ? 27.937 -0.557 -42.656 1.00 90.25 87 ALA A N 1
ATOM 711 C CA . ALA A 1 87 ? 26.616 0.051 -42.508 1.00 90.25 87 ALA A CA 1
ATOM 712 C C . ALA A 1 87 ? 26.382 0.588 -41.084 1.00 90.25 87 ALA A C 1
ATOM 714 O O . ALA A 1 87 ? 25.853 1.692 -40.926 1.00 90.25 87 ALA A O 1
ATOM 715 N N . ARG A 1 88 ? 26.804 -0.149 -40.046 1.00 92.69 88 ARG A N 1
ATOM 716 C CA . ARG A 1 88 ? 26.738 0.304 -38.645 1.00 92.69 88 ARG A CA 1
ATOM 717 C C . ARG A 1 88 ? 27.591 1.550 -38.426 1.00 92.69 88 ARG A C 1
ATOM 719 O O . ARG A 1 88 ? 27.096 2.497 -37.817 1.00 92.69 88 ARG A O 1
ATOM 726 N N . GLU A 1 89 ? 28.806 1.580 -38.966 1.00 91.75 89 GLU A N 1
ATOM 727 C CA . GLU A 1 89 ? 29.714 2.731 -38.893 1.00 91.75 89 GLU A CA 1
ATOM 728 C C . GLU A 1 89 ? 29.132 3.959 -39.590 1.00 91.75 89 GLU A C 1
ATOM 730 O O . GLU A 1 89 ? 29.062 5.028 -38.987 1.00 91.75 89 GLU A O 1
ATOM 735 N N . ARG A 1 90 ? 28.600 3.812 -40.810 1.00 90.25 90 ARG A N 1
ATOM 736 C CA . ARG A 1 90 ? 27.914 4.910 -41.516 1.00 90.25 90 ARG A CA 1
ATOM 737 C C . ARG A 1 90 ? 26.720 5.441 -40.725 1.00 90.25 90 ARG A C 1
ATOM 739 O O . ARG A 1 90 ? 26.517 6.650 -40.645 1.00 90.25 90 ARG A O 1
ATOM 746 N N . MET A 1 91 ? 25.938 4.557 -40.106 1.00 88.44 91 MET A N 1
ATOM 747 C CA . MET A 1 91 ? 24.804 4.948 -39.264 1.00 88.44 91 MET A CA 1
ATOM 748 C C . MET A 1 91 ? 25.236 5.580 -37.936 1.00 88.44 91 MET A C 1
ATOM 750 O O . MET A 1 91 ? 24.504 6.411 -37.395 1.00 88.44 91 MET A O 1
ATOM 754 N N . ALA A 1 92 ? 26.382 5.187 -37.382 1.00 88.56 92 ALA A N 1
ATOM 755 C CA . ALA A 1 92 ? 26.967 5.810 -36.198 1.00 88.56 92 ALA A CA 1
ATOM 756 C C . ALA A 1 92 ? 27.504 7.208 -36.531 1.00 88.56 92 ALA A C 1
ATOM 758 O O . ALA A 1 92 ? 27.149 8.163 -35.847 1.00 88.56 92 ALA A O 1
ATOM 759 N N . ALA A 1 93 ? 28.240 7.348 -37.636 1.00 87.75 93 ALA A N 1
ATOM 760 C CA . ALA A 1 93 ? 28.722 8.629 -38.145 1.00 87.75 93 ALA A CA 1
ATOM 761 C C . ALA A 1 93 ? 27.561 9.585 -38.455 1.00 87.75 93 ALA A C 1
ATOM 763 O O . ALA A 1 93 ? 27.577 10.733 -38.023 1.00 87.75 93 ALA A O 1
ATOM 764 N N . LYS A 1 94 ? 26.493 9.099 -39.103 1.00 85.94 94 LYS A N 1
ATOM 765 C CA . LYS A 1 94 ? 25.279 9.892 -39.355 1.00 85.94 94 LYS A CA 1
ATOM 766 C C . LYS A 1 94 ? 24.585 10.337 -38.063 1.00 85.94 94 LYS A C 1
ATOM 768 O O . LYS A 1 94 ? 24.070 11.445 -38.005 1.00 85.94 94 LYS A O 1
ATOM 773 N N . ARG A 1 95 ? 24.566 9.492 -37.026 1.00 83.44 95 ARG A N 1
ATOM 774 C CA . ARG A 1 95 ? 24.027 9.861 -35.706 1.00 83.44 95 ARG A CA 1
ATOM 775 C C . ARG A 1 95 ? 24.903 10.892 -34.998 1.00 83.44 95 ARG A C 1
ATOM 777 O O . ARG A 1 95 ? 24.355 11.800 -34.389 1.00 83.44 95 ARG A O 1
ATOM 784 N N . ALA A 1 96 ? 26.225 10.762 -35.092 1.00 85.19 96 ALA A N 1
ATOM 785 C CA . ALA A 1 96 ? 27.174 11.704 -34.503 1.00 85.19 96 ALA A CA 1
ATOM 786 C C . ALA A 1 96 ? 27.153 13.074 -35.203 1.00 85.19 96 ALA A C 1
ATOM 788 O O . ALA A 1 96 ? 27.307 1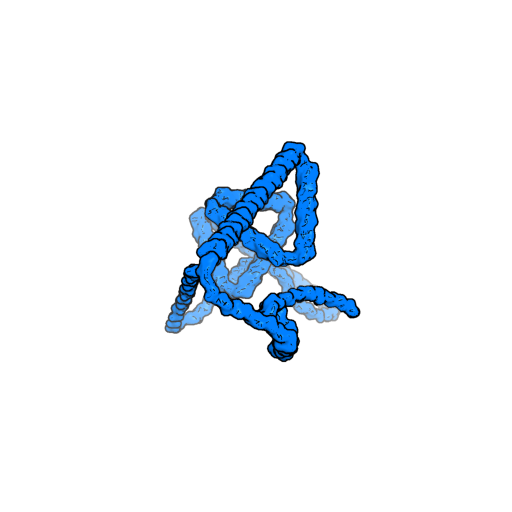4.094 -34.544 1.00 85.19 96 ALA A O 1
ATOM 789 N N . ALA A 1 97 ? 26.921 13.093 -36.517 1.00 87.44 97 ALA A N 1
ATOM 790 C CA . ALA A 1 97 ? 26.816 14.313 -37.317 1.00 87.44 97 ALA A CA 1
ATOM 791 C C . ALA A 1 97 ? 25.421 14.969 -37.278 1.00 87.44 97 ALA A C 1
ATOM 793 O O . ALA A 1 97 ? 25.251 16.067 -37.801 1.00 87.44 97 ALA A O 1
ATOM 794 N N . SER A 1 98 ? 24.416 14.306 -36.695 1.00 87.31 98 SER A N 1
ATOM 795 C CA . SER A 1 98 ? 23.049 14.826 -36.608 1.00 87.31 98 SER A CA 1
ATOM 796 C C . SER A 1 98 ? 22.984 16.013 -35.654 1.00 87.31 98 SER A C 1
ATOM 798 O O . SER A 1 98 ? 23.489 15.949 -34.531 1.00 87.31 98 SER A O 1
ATOM 800 N N . THR A 1 99 ? 22.267 17.063 -36.051 1.00 90.81 99 THR A N 1
ATOM 801 C CA . THR A 1 99 ? 21.967 18.174 -35.140 1.00 90.81 99 THR A CA 1
ATOM 802 C C . THR A 1 99 ? 21.025 17.710 -34.018 1.00 90.81 99 THR A C 1
ATOM 804 O O . THR A 1 99 ? 20.281 16.732 -34.197 1.00 90.81 99 THR A O 1
ATOM 807 N N . PRO A 1 100 ? 21.020 18.385 -32.851 1.00 88.56 100 PRO A N 1
ATOM 808 C CA . PRO A 1 100 ? 20.100 18.052 -31.763 1.00 88.56 100 PRO A CA 1
ATOM 809 C C . PRO A 1 100 ? 18.626 18.122 -32.195 1.00 88.56 100 PRO A C 1
ATOM 811 O O . PRO A 1 100 ? 17.845 17.255 -31.803 1.00 88.56 100 PRO A O 1
ATOM 814 N N . GLU A 1 101 ? 18.256 19.074 -33.059 1.00 90.06 101 GLU A N 1
ATOM 815 C CA . GLU A 1 101 ? 16.894 19.188 -33.598 1.00 90.06 101 GLU A CA 1
ATOM 816 C C . GLU A 1 101 ? 16.517 18.008 -34.502 1.00 90.06 101 GLU A C 1
ATOM 818 O O . GLU A 1 101 ? 15.425 17.449 -34.386 1.00 90.06 101 GLU A O 1
ATOM 823 N N . GLU A 1 102 ? 17.414 17.583 -35.394 1.00 89.50 102 GLU A N 1
ATOM 824 C CA . GLU A 1 102 ? 17.181 16.412 -36.246 1.00 89.50 102 GLU A CA 1
ATOM 825 C C . GLU A 1 102 ? 17.069 15.127 -35.421 1.00 89.50 102 GLU A C 1
ATOM 827 O O . GLU A 1 102 ? 16.199 14.289 -35.686 1.00 89.50 102 GLU A O 1
ATOM 832 N N . ALA A 1 103 ? 17.897 14.988 -34.383 1.00 88.75 103 ALA A N 1
ATOM 833 C CA . ALA A 1 103 ? 17.836 13.859 -33.464 1.00 88.75 103 ALA A CA 1
ATOM 834 C C . ALA A 1 103 ? 16.510 13.837 -32.687 1.00 88.75 103 ALA A C 1
ATOM 836 O O . ALA A 1 103 ? 15.923 12.769 -32.486 1.00 88.75 103 ALA A O 1
ATOM 837 N N . GLU A 1 104 ? 16.000 14.999 -32.273 1.00 92.38 104 GLU A N 1
ATOM 838 C CA . GLU A 1 104 ? 14.696 15.109 -31.622 1.00 92.38 104 GLU A CA 1
ATOM 839 C C . GLU A 1 104 ? 13.547 14.761 -32.575 1.00 92.38 104 GLU A C 1
ATOM 841 O O . GLU A 1 104 ? 12.712 13.918 -32.233 1.00 92.38 104 GLU A O 1
ATOM 846 N N . ARG A 1 105 ? 13.546 15.297 -33.802 1.00 92.06 105 ARG A N 1
ATOM 847 C CA . ARG A 1 105 ? 12.550 14.945 -34.832 1.00 92.06 105 ARG A CA 1
ATOM 848 C C . ARG A 1 105 ? 12.532 13.442 -35.109 1.00 92.06 105 ARG A C 1
ATOM 850 O O . ARG A 1 105 ? 11.463 12.832 -35.152 1.00 92.06 105 ARG A O 1
ATOM 857 N N . GLN A 1 106 ? 13.702 12.809 -35.224 1.00 90.38 106 GLN A N 1
ATOM 858 C CA . GLN A 1 106 ? 13.797 11.355 -35.392 1.00 90.38 106 GLN A CA 1
ATOM 859 C C . GLN A 1 106 ? 13.245 10.587 -34.182 1.00 90.38 106 GLN A C 1
ATOM 861 O O . GLN A 1 106 ? 12.555 9.580 -34.360 1.00 90.38 106 GLN A O 1
ATOM 866 N N . ARG A 1 107 ? 13.491 11.059 -32.952 1.00 90.88 107 ARG A N 1
ATOM 867 C CA . ARG A 1 107 ? 12.919 10.457 -31.732 1.00 90.88 107 ARG A CA 1
ATOM 868 C C . ARG A 1 107 ? 11.399 10.578 -31.696 1.00 90.88 107 ARG A C 1
ATOM 870 O O . ARG A 1 107 ? 10.744 9.619 -31.289 1.00 90.88 107 ARG A O 1
ATOM 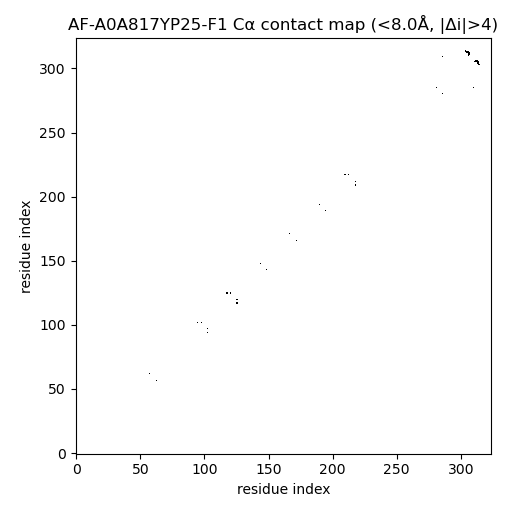877 N N . ILE A 1 108 ? 10.840 11.714 -32.114 1.00 93.44 108 ILE A N 1
ATOM 878 C CA . ILE A 1 108 ? 9.386 11.919 -32.194 1.00 93.44 108 ILE A CA 1
ATOM 879 C C . ILE A 1 108 ? 8.780 10.923 -33.184 1.00 93.44 108 ILE A C 1
ATOM 881 O O . ILE A 1 108 ? 7.927 10.127 -32.792 1.00 93.44 108 ILE A O 1
ATOM 885 N N . LEU A 1 109 ? 9.307 10.858 -34.409 1.00 94.38 109 LEU A N 1
ATOM 886 C CA . LEU A 1 109 ? 8.833 9.913 -35.427 1.00 94.38 109 LEU A CA 1
ATOM 887 C C . LEU A 1 109 ? 8.951 8.450 -34.968 1.00 94.38 109 LEU A C 1
ATOM 889 O O . LEU A 1 109 ? 8.060 7.636 -35.217 1.00 94.38 109 LEU A O 1
ATOM 893 N N . ALA A 1 110 ? 10.029 8.088 -34.268 1.00 93.44 110 ALA A N 1
ATOM 894 C CA . ALA A 1 110 ? 10.193 6.745 -33.712 1.00 93.44 110 ALA A CA 1
ATOM 895 C C . ALA A 1 110 ? 9.161 6.436 -32.612 1.00 93.44 110 ALA A C 1
ATOM 897 O O . ALA A 1 110 ? 8.623 5.323 -32.559 1.00 93.44 110 ALA A O 1
ATOM 898 N N . ARG A 1 111 ? 8.852 7.412 -31.747 1.00 94.56 111 ARG A N 1
ATOM 899 C CA . ARG A 1 111 ? 7.807 7.285 -30.718 1.00 94.56 111 ARG A CA 1
ATOM 900 C C . ARG A 1 111 ? 6.428 7.129 -31.347 1.00 94.56 111 ARG A C 1
ATOM 902 O O . ARG A 1 111 ? 5.686 6.255 -30.904 1.00 94.56 111 ARG A O 1
ATOM 909 N N . GLU A 1 112 ? 6.117 7.904 -32.381 1.00 95.44 112 GLU A N 1
ATOM 910 C CA . GLU A 1 112 ? 4.858 7.802 -33.128 1.00 95.44 112 GLU A CA 1
ATOM 911 C C . GLU A 1 112 ? 4.710 6.430 -33.781 1.00 95.44 112 GLU A C 1
ATOM 913 O O . GLU A 1 112 ? 3.728 5.740 -33.519 1.00 95.44 112 GLU A O 1
ATOM 918 N N . ARG A 1 113 ? 5.723 5.964 -34.524 1.00 94.75 113 ARG A N 1
ATOM 919 C CA . ARG A 1 113 ? 5.730 4.615 -35.124 1.00 94.75 113 ARG A CA 1
ATOM 920 C C . ARG A 1 113 ? 5.579 3.502 -34.086 1.00 94.75 113 ARG A C 1
ATOM 922 O O . ARG A 1 113 ? 4.940 2.485 -34.340 1.00 94.75 113 ARG A O 1
ATOM 929 N N . SER A 1 114 ? 6.176 3.674 -32.909 1.00 92.19 114 SER A N 1
ATOM 930 C CA . SER A 1 114 ? 6.043 2.708 -31.813 1.00 92.19 114 SER A CA 1
ATOM 931 C C . SER A 1 114 ? 4.646 2.746 -31.192 1.00 92.19 114 SER A C 1
ATOM 933 O O . SER A 1 114 ? 4.099 1.707 -30.831 1.00 92.19 114 SER A O 1
ATOM 935 N N . ALA A 1 115 ? 4.056 3.935 -31.052 1.00 93.38 115 ALA A N 1
ATOM 936 C CA . ALA A 1 115 ? 2.702 4.106 -30.542 1.00 93.38 115 ALA A CA 1
ATOM 937 C C . ALA A 1 115 ? 1.662 3.520 -31.504 1.00 93.38 115 ALA A C 1
ATOM 939 O O . ALA A 1 115 ? 0.800 2.771 -31.051 1.00 93.38 115 ALA A O 1
ATOM 940 N N . THR A 1 116 ? 1.788 3.780 -32.808 1.00 94.06 116 THR A N 1
ATOM 941 C CA . THR A 1 116 ? 0.909 3.194 -33.828 1.00 94.06 116 THR A CA 1
ATOM 942 C C . THR A 1 116 ? 1.043 1.679 -33.864 1.00 94.06 116 THR A C 1
ATOM 944 O O . THR A 1 116 ? 0.029 0.992 -33.805 1.00 94.06 116 THR A O 1
ATOM 947 N N . ARG A 1 117 ? 2.271 1.138 -33.836 1.00 92.06 117 ARG A N 1
ATOM 948 C CA . ARG A 1 117 ? 2.486 -0.313 -33.739 1.00 92.06 117 ARG A CA 1
ATOM 949 C C . ARG A 1 117 ? 1.786 -0.901 -32.517 1.00 92.06 117 ARG A C 1
ATOM 951 O O . ARG A 1 117 ? 1.052 -1.864 -32.666 1.00 92.06 117 ARG A O 1
ATOM 958 N N . ARG A 1 118 ? 1.957 -0.303 -31.330 1.00 90.00 118 ARG A N 1
ATOM 959 C CA . ARG A 1 118 ? 1.295 -0.770 -30.097 1.00 90.00 118 ARG A CA 1
ATOM 960 C C . ARG A 1 118 ? -0.229 -0.700 -30.163 1.00 90.00 118 ARG A C 1
ATOM 962 O O . ARG A 1 118 ? -0.879 -1.557 -29.579 1.00 90.00 118 ARG A O 1
ATOM 969 N N . ALA A 1 119 ? -0.783 0.308 -30.833 1.00 92.06 119 ALA A N 1
ATOM 970 C CA . ALA A 1 119 ? -2.228 0.456 -30.999 1.00 92.06 119 ALA A CA 1
ATOM 971 C C . ALA A 1 119 ? -2.829 -0.600 -31.940 1.00 92.06 119 ALA A C 1
ATOM 973 O O . ALA A 1 119 ? -4.005 -0.923 -31.808 1.00 92.06 119 ALA A O 1
ATOM 974 N N . LEU A 1 120 ? -2.026 -1.132 -32.864 1.00 95.44 120 LEU A N 1
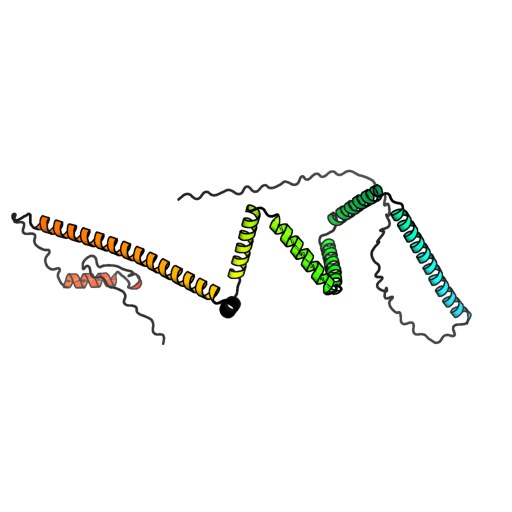ATOM 975 C CA . LEU A 1 120 ? -2.433 -2.149 -33.833 1.00 95.44 120 LEU A CA 1
ATOM 976 C C . LEU A 1 120 ? -2.194 -3.590 -33.355 1.00 95.44 120 LEU A C 1
ATOM 978 O O . LEU A 1 120 ? -2.579 -4.516 -34.060 1.00 95.44 120 LEU A O 1
ATOM 982 N N . LEU A 1 121 ? -1.573 -3.792 -32.186 1.00 93.88 121 LEU A N 1
ATOM 983 C CA . LEU A 1 121 ? -1.342 -5.135 -31.651 1.00 93.88 121 LEU A CA 1
ATOM 984 C C . LEU A 1 121 ? -2.654 -5.815 -31.285 1.00 93.88 121 LEU A C 1
ATOM 986 O O . LEU A 1 121 ? -3.523 -5.229 -30.628 1.00 93.88 121 LEU A O 1
ATOM 990 N N . THR A 1 122 ? -2.741 -7.096 -31.615 1.00 96.06 122 THR A N 1
ATOM 991 C CA . THR A 1 122 ? -3.789 -7.959 -31.078 1.00 96.06 122 THR A CA 1
ATOM 992 C C . THR A 1 122 ? -3.612 -8.144 -29.561 1.00 96.06 122 THR A C 1
ATOM 994 O O . THR A 1 122 ? -2.510 -7.972 -29.022 1.00 96.06 122 THR A O 1
ATOM 997 N N . PRO A 1 123 ? -4.677 -8.514 -28.824 1.00 94.38 123 PRO A N 1
ATOM 998 C CA . PRO A 1 123 ? -4.567 -8.799 -27.395 1.00 94.38 123 PRO A CA 1
ATOM 999 C C . PRO A 1 123 ? -3.521 -9.874 -27.066 1.00 94.38 123 PRO A C 1
ATOM 1001 O O . PRO A 1 123 ? -2.856 -9.770 -26.037 1.00 94.38 123 PRO A O 1
ATOM 1004 N N . GLU A 1 124 ? -3.361 -10.874 -27.935 1.00 95.44 124 GLU A N 1
ATOM 1005 C CA . GLU A 1 124 ? -2.407 -11.972 -27.762 1.00 95.44 124 GLU A CA 1
ATOM 1006 C C . GLU A 1 124 ? -0.959 -11.500 -27.944 1.00 95.44 124 GLU A C 1
ATOM 1008 O O . GLU A 1 124 ? -0.134 -11.685 -27.047 1.00 95.44 124 GLU A O 1
ATOM 1013 N N . GLU A 1 125 ? -0.659 -10.772 -29.022 1.00 94.69 125 GLU A N 1
ATOM 1014 C CA . GLU A 1 125 ? 0.670 -10.181 -29.236 1.00 94.69 125 GLU A CA 1
ATOM 1015 C C . GLU A 1 125 ? 1.029 -9.185 -28.125 1.00 94.69 125 GLU A C 1
ATOM 1017 O O . GLU A 1 125 ? 2.165 -9.143 -27.650 1.00 94.69 125 GLU A O 1
ATOM 1022 N N . ALA A 1 126 ? 0.057 -8.399 -27.649 1.00 93.62 126 ALA A N 1
ATOM 1023 C CA . ALA A 1 126 ? 0.265 -7.487 -26.529 1.00 93.62 126 ALA A CA 1
ATOM 1024 C C . ALA A 1 126 ? 0.575 -8.237 -25.220 1.00 93.62 126 ALA A C 1
ATOM 1026 O O . ALA A 1 126 ? 1.351 -7.742 -24.395 1.00 93.62 126 ALA A O 1
ATOM 1027 N N . GLN A 1 127 ? -0.013 -9.416 -25.002 1.00 95.31 127 GLN A N 1
ATOM 1028 C CA . GLN A 1 127 ? 0.312 -10.266 -23.855 1.00 95.31 127 GLN A CA 1
ATOM 1029 C C . GLN A 1 127 ? 1.703 -10.884 -23.986 1.00 95.31 127 GLN A C 1
ATOM 1031 O O . GLN A 1 127 ? 2.472 -10.800 -23.027 1.00 95.31 127 GLN A O 1
ATOM 1036 N N . GLN A 1 128 ? 2.055 -11.416 -25.158 1.00 95.25 128 GLN A N 1
ATOM 1037 C CA . GLN A 1 128 ? 3.389 -11.960 -25.426 1.00 95.25 128 GLN A CA 1
ATOM 1038 C C . GLN A 1 128 ? 4.470 -10.888 -25.243 1.00 95.25 128 GLN A C 1
ATOM 1040 O O . GLN A 1 128 ? 5.429 -11.101 -24.506 1.00 95.25 128 GLN A O 1
ATOM 1045 N N . GLN A 1 129 ? 4.272 -9.680 -25.782 1.00 93.88 129 GLN A N 1
ATOM 1046 C CA . GLN A 1 129 ? 5.191 -8.558 -25.555 1.00 93.88 129 GLN A CA 1
ATOM 1047 C C . GLN A 1 129 ? 5.305 -8.170 -24.075 1.00 93.88 129 GLN A C 1
ATOM 1049 O O . GLN A 1 129 ? 6.380 -7.818 -23.593 1.00 93.88 129 GLN A O 1
ATOM 1054 N N . ARG A 1 130 ? 4.210 -8.221 -23.308 1.00 94.00 130 ARG A N 1
ATOM 1055 C CA . ARG A 1 130 ? 4.277 -7.981 -21.856 1.00 94.00 130 ARG A CA 1
ATOM 1056 C C . ARG A 1 130 ? 5.031 -9.096 -21.136 1.00 94.00 130 ARG A C 1
ATOM 1058 O O . ARG A 1 130 ? 5.704 -8.794 -20.152 1.00 94.00 130 ARG A O 1
ATOM 1065 N N . ALA A 1 131 ? 4.901 -10.343 -21.580 1.00 95.00 131 ALA A N 1
ATOM 1066 C CA . ALA A 1 131 ? 5.617 -11.482 -21.017 1.00 95.00 131 ALA A CA 1
ATOM 1067 C C . ALA A 1 131 ? 7.127 -11.345 -21.249 1.00 95.00 131 ALA A C 1
ATOM 1069 O O . ALA A 1 131 ? 7.875 -11.317 -20.274 1.00 95.00 131 ALA A O 1
ATOM 1070 N N . THR A 1 132 ? 7.556 -11.086 -22.486 1.00 96.12 132 THR A N 1
ATOM 1071 C CA . THR A 1 132 ? 8.979 -10.883 -22.808 1.00 96.12 132 THR A CA 1
ATOM 1072 C C . THR A 1 132 ? 9.572 -9.696 -22.049 1.00 96.12 132 THR A C 1
ATOM 1074 O O . THR A 1 132 ? 10.646 -9.795 -21.458 1.00 96.12 132 THR A O 1
ATOM 1077 N N . ILE A 1 133 ? 8.845 -8.576 -21.943 1.00 95.44 133 ILE A N 1
ATOM 1078 C CA . ILE A 1 133 ? 9.281 -7.429 -21.129 1.00 95.44 133 ILE A CA 1
ATOM 1079 C C . ILE A 1 133 ? 9.414 -7.812 -19.647 1.00 95.44 133 ILE A C 1
ATOM 1081 O O . ILE A 1 133 ? 10.320 -7.325 -18.964 1.00 95.44 133 ILE A O 1
ATOM 1085 N N . ARG A 1 134 ? 8.519 -8.644 -19.105 1.00 96.12 134 ARG A N 1
ATOM 1086 C CA . ARG A 1 134 ? 8.620 -9.114 -17.712 1.00 96.12 134 ARG A CA 1
ATOM 1087 C C . ARG A 1 134 ? 9.842 -10.002 -17.517 1.00 96.12 134 ARG A C 1
ATOM 1089 O O . ARG A 1 134 ? 10.530 -9.804 -16.521 1.00 96.12 134 ARG A O 1
ATOM 1096 N N . GLU A 1 135 ? 10.125 -10.901 -18.451 1.00 96.44 135 GLU A N 1
ATOM 1097 C CA . GLU A 1 135 ? 11.297 -11.783 -18.422 1.00 96.44 135 GLU A CA 1
ATOM 1098 C C . GLU A 1 135 ? 12.598 -10.985 -18.483 1.00 96.44 135 GLU A C 1
ATOM 1100 O O . GLU A 1 135 ? 13.424 -11.102 -17.580 1.00 96.44 135 GLU A O 1
ATOM 1105 N N . ILE A 1 136 ? 12.731 -10.069 -19.447 1.00 96.06 136 ILE A N 1
ATOM 1106 C CA . ILE A 1 136 ? 13.899 -9.179 -19.557 1.00 96.06 136 ILE A CA 1
ATOM 1107 C C . ILE A 1 136 ? 14.097 -8.389 -18.256 1.00 96.06 136 ILE A C 1
ATOM 1109 O O . ILE A 1 136 ? 15.210 -8.271 -17.743 1.00 96.06 136 ILE A O 1
ATOM 1113 N N . ASN A 1 137 ? 13.013 -7.865 -17.677 1.00 93.81 137 ASN A N 1
ATOM 1114 C CA . ASN A 1 137 ? 13.090 -7.141 -16.410 1.00 93.81 137 ASN A CA 1
ATOM 1115 C C . ASN A 1 137 ? 13.415 -8.045 -15.215 1.00 93.81 137 ASN A C 1
ATOM 1117 O O . ASN A 1 137 ? 14.012 -7.561 -14.255 1.00 93.81 137 ASN A O 1
ATOM 1121 N N . ALA A 1 138 ? 12.995 -9.309 -15.227 1.00 94.31 138 ALA A N 1
ATOM 1122 C CA . ALA A 1 138 ? 13.317 -10.271 -14.181 1.00 94.31 138 ALA A CA 1
ATOM 1123 C C . ALA A 1 138 ? 14.805 -10.632 -14.230 1.00 94.31 138 ALA A C 1
ATOM 1125 O O . ALA A 1 138 ? 15.475 -10.519 -13.205 1.00 94.31 138 ALA A O 1
ATOM 1126 N N . VAL A 1 139 ? 15.331 -10.939 -15.421 1.00 95.25 139 VAL A N 1
ATOM 1127 C CA . VAL A 1 139 ? 16.765 -11.175 -15.647 1.00 95.25 139 VAL A CA 1
ATOM 1128 C C . VAL A 1 139 ? 17.567 -9.957 -15.206 1.00 95.25 139 VAL A C 1
ATOM 1130 O O . VAL A 1 139 ? 18.451 -10.081 -14.366 1.00 95.25 139 VAL A O 1
ATOM 1133 N N . ARG A 1 140 ? 17.186 -8.756 -15.662 1.00 93.00 140 ARG A N 1
ATOM 1134 C CA . ARG A 1 140 ? 17.865 -7.516 -15.266 1.00 93.00 140 ARG A CA 1
ATOM 1135 C C . ARG A 1 140 ? 17.881 -7.312 -13.753 1.00 93.00 140 ARG A C 1
ATOM 1137 O O . ARG A 1 140 ? 18.878 -6.835 -13.234 1.00 93.00 140 ARG A O 1
ATOM 1144 N N . ARG A 1 141 ? 16.791 -7.629 -13.043 1.00 89.88 141 ARG A N 1
ATOM 1145 C CA . ARG A 1 141 ? 16.747 -7.529 -11.572 1.00 89.88 141 ARG A CA 1
ATOM 1146 C C . ARG A 1 141 ? 17.626 -8.572 -10.895 1.00 89.88 141 ARG A C 1
ATOM 1148 O O . ARG A 1 141 ? 18.205 -8.259 -9.864 1.00 89.88 141 ARG A O 1
ATOM 1155 N N . ALA A 1 142 ? 17.702 -9.778 -11.451 1.00 91.31 142 ALA A N 1
ATOM 1156 C CA . ALA A 1 142 ? 18.539 -10.850 -10.926 1.00 91.31 142 ALA A CA 1
ATOM 1157 C C . ALA A 1 142 ? 20.037 -10.552 -11.092 1.00 91.31 142 ALA A C 1
ATOM 1159 O O . ALA A 1 142 ? 20.832 -10.994 -10.272 1.00 91.31 142 ALA A O 1
ATOM 1160 N N . THR A 1 143 ? 20.414 -9.777 -12.113 1.00 95.06 143 THR A N 1
ATOM 1161 C CA . THR A 1 143 ? 21.806 -9.374 -12.359 1.00 95.06 143 THR A CA 1
ATOM 1162 C C . THR A 1 143 ? 22.247 -8.128 -11.587 1.00 95.06 143 THR A C 1
ATOM 1164 O O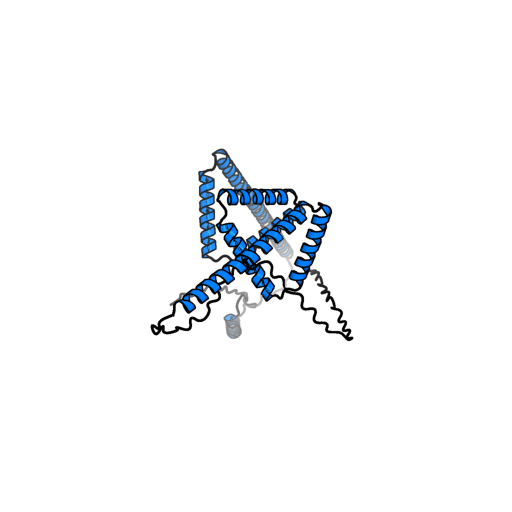 . THR A 1 143 ? 23.413 -7.763 -11.688 1.00 95.06 143 THR A O 1
ATOM 1167 N N . LEU A 1 144 ? 21.348 -7.443 -10.867 1.00 94.06 144 LEU A N 1
ATOM 1168 C CA . LEU A 1 144 ? 21.725 -6.250 -10.102 1.00 94.06 144 LEU A CA 1
ATOM 1169 C C . LEU A 1 144 ? 22.620 -6.621 -8.921 1.00 94.06 144 LEU A C 1
ATOM 1171 O O . LEU A 1 144 ? 22.348 -7.588 -8.203 1.00 94.06 144 LEU A O 1
ATOM 1175 N N . THR A 1 145 ? 23.630 -5.796 -8.663 1.00 96.06 145 THR A N 1
ATOM 1176 C CA . THR A 1 145 ? 24.425 -5.914 -7.437 1.00 96.06 145 THR A CA 1
ATOM 1177 C C . THR A 1 145 ? 23.624 -5.436 -6.225 1.00 96.06 145 THR A C 1
ATOM 1179 O O . THR A 1 145 ? 22.631 -4.709 -6.344 1.00 96.06 145 THR A O 1
ATOM 1182 N N . GLN A 1 146 ? 24.052 -5.822 -5.020 1.00 94.00 146 GLN A N 1
ATOM 1183 C CA . GLN A 1 146 ? 23.399 -5.356 -3.795 1.00 94.00 146 GLN A CA 1
ATOM 1184 C C . GLN A 1 146 ? 23.427 -3.821 -3.680 1.00 94.00 146 GLN A C 1
ATOM 1186 O O . GLN A 1 146 ? 22.414 -3.222 -3.319 1.00 94.00 146 GLN A O 1
ATOM 1191 N N . GLU A 1 147 ? 24.539 -3.185 -4.056 1.00 95.94 147 GLU A N 1
ATOM 1192 C CA . GLU A 1 147 ? 24.676 -1.725 -4.063 1.00 95.94 147 GLU A CA 1
ATOM 1193 C C . GLU A 1 147 ? 23.673 -1.065 -5.016 1.00 95.94 147 GLU A C 1
ATOM 1195 O O . GLU A 1 147 ? 22.987 -0.114 -4.639 1.00 95.94 147 GLU A O 1
ATOM 1200 N N . GLU A 1 148 ? 23.504 -1.600 -6.228 1.00 95.38 148 GLU A N 1
ATOM 1201 C CA . GLU A 1 148 ? 22.523 -1.091 -7.193 1.00 95.38 148 GLU A CA 1
ATOM 1202 C C . GLU A 1 148 ? 21.083 -1.256 -6.688 1.00 95.38 148 GLU A C 1
ATOM 1204 O O . GLU A 1 148 ? 20.242 -0.369 -6.876 1.00 95.38 148 GLU A O 1
ATOM 1209 N N . VAL A 1 149 ? 20.776 -2.371 -6.016 1.00 94.81 149 VAL A N 1
ATOM 1210 C CA . VAL A 1 149 ? 19.464 -2.589 -5.387 1.00 94.81 149 VAL A CA 1
ATOM 1211 C C . VAL A 1 149 ? 19.221 -1.573 -4.272 1.00 94.81 149 VAL A C 1
ATOM 1213 O O . VAL A 1 149 ? 18.113 -1.037 -4.151 1.00 94.81 149 VAL A O 1
ATOM 1216 N N . GLU A 1 150 ? 20.229 -1.285 -3.454 1.00 95.75 150 GLU A N 1
ATOM 1217 C CA . GLU A 1 150 ? 20.135 -0.290 -2.388 1.00 95.75 150 GLU A CA 1
ATOM 1218 C C . GLU A 1 150 ? 19.963 1.124 -2.947 1.00 95.75 150 GLU A C 1
ATOM 1220 O O . GLU A 1 150 ? 19.036 1.817 -2.522 1.00 95.75 150 GLU A O 1
ATOM 1225 N N . GLN A 1 151 ? 20.727 1.510 -3.970 1.00 96.25 151 GLN A N 1
ATOM 1226 C CA . GLN A 1 151 ? 20.556 2.785 -4.676 1.00 96.25 151 GLN A CA 1
ATOM 1227 C C . GLN A 1 151 ? 19.160 2.921 -5.305 1.00 96.25 151 GLN A C 1
ATOM 1229 O O . GLN A 1 151 ? 18.513 3.967 -5.221 1.00 96.25 151 GLN A O 1
ATOM 1234 N N . GLN A 1 152 ? 18.621 1.855 -5.901 1.00 94.50 152 GLN A N 1
ATOM 1235 C CA . GLN A 1 152 ? 17.249 1.888 -6.413 1.00 94.50 152 GLN A CA 1
ATOM 1236 C C . GLN A 1 152 ? 16.222 2.060 -5.288 1.00 94.50 152 GLN A C 1
ATOM 1238 O O . GLN A 1 152 ? 15.229 2.778 -5.455 1.00 94.50 152 GLN A O 1
ATOM 1243 N N . ARG A 1 153 ? 16.447 1.435 -4.126 1.00 94.62 153 ARG A N 1
ATOM 1244 C CA . ARG A 1 153 ? 15.579 1.587 -2.950 1.00 94.62 153 ARG A CA 1
ATOM 1245 C C . ARG A 1 153 ? 15.658 2.993 -2.363 1.00 94.62 153 ARG A C 1
ATOM 1247 O O . ARG A 1 153 ? 14.609 3.515 -1.980 1.00 94.62 153 ARG A O 1
ATOM 1254 N N . THR A 1 154 ? 16.838 3.609 -2.288 1.00 96.19 154 THR A N 1
ATOM 1255 C CA . THR A 1 154 ? 16.987 4.990 -1.799 1.00 96.19 154 THR A CA 1
ATOM 1256 C C . THR A 1 154 ? 16.273 5.962 -2.730 1.00 96.19 154 THR A C 1
ATOM 1258 O O . THR A 1 154 ? 15.372 6.665 -2.273 1.00 96.19 154 THR A O 1
ATOM 1261 N N . LEU A 1 155 ? 16.516 5.882 -4.040 1.00 96.75 155 LEU A N 1
ATOM 1262 C CA . LEU A 1 155 ? 15.819 6.704 -5.037 1.00 96.75 155 LEU A CA 1
ATOM 1263 C C . LEU A 1 155 ? 14.295 6.507 -4.997 1.00 96.75 155 LEU A C 1
ATOM 1265 O O . LEU A 1 155 ? 13.525 7.462 -5.125 1.00 96.75 155 LEU A O 1
ATOM 1269 N N . ALA A 1 156 ? 13.817 5.276 -4.800 1.00 95.88 156 ALA A N 1
ATOM 1270 C CA . ALA A 1 156 ? 12.387 5.006 -4.659 1.00 95.88 156 ALA A CA 1
ATOM 1271 C C . ALA A 1 156 ? 11.797 5.627 -3.379 1.00 95.88 156 ALA A C 1
ATOM 1273 O O . ALA A 1 156 ? 10.679 6.159 -3.408 1.00 95.88 156 ALA A O 1
ATOM 1274 N N . ARG A 1 157 ? 12.534 5.588 -2.260 1.00 96.69 157 ARG A N 1
ATOM 1275 C CA . ARG A 1 157 ? 12.139 6.235 -0.997 1.00 96.69 157 ARG A CA 1
ATOM 1276 C C . ARG A 1 157 ? 12.115 7.751 -1.139 1.00 96.69 157 ARG A C 1
ATOM 1278 O O . ARG A 1 157 ? 11.132 8.353 -0.713 1.00 96.69 157 ARG A O 1
ATOM 1285 N N . GLU A 1 158 ? 13.115 8.343 -1.784 1.00 97.25 158 GLU A N 1
ATOM 1286 C CA . GLU A 1 158 ? 13.183 9.780 -2.065 1.00 97.25 158 GLU A CA 1
ATOM 1287 C C . GLU A 1 158 ? 12.012 10.230 -2.933 1.00 97.25 158 GLU A C 1
ATOM 1289 O O . GLU A 1 158 ? 11.256 11.105 -2.525 1.00 97.25 158 GLU A O 1
ATOM 1294 N N . ARG A 1 159 ? 11.762 9.558 -4.064 1.00 96.38 159 ARG A N 1
ATOM 1295 C CA . ARG A 1 159 ? 10.595 9.838 -4.923 1.00 96.38 159 ARG A CA 1
ATOM 1296 C C . ARG A 1 159 ? 9.265 9.703 -4.182 1.00 96.38 159 ARG A C 1
ATOM 1298 O O . ARG A 1 159 ? 8.306 10.410 -4.480 1.00 96.38 159 ARG A O 1
ATOM 1305 N N . SER A 1 160 ? 9.178 8.767 -3.240 1.00 95.25 160 SER A N 1
ATOM 1306 C CA . SER A 1 160 ? 7.981 8.595 -2.412 1.00 95.25 160 SER A CA 1
ATOM 1307 C C . SER A 1 160 ? 7.857 9.699 -1.361 1.00 95.25 160 SER A C 1
ATOM 1309 O O . SER A 1 160 ? 6.752 10.159 -1.083 1.00 95.25 160 SER A O 1
ATOM 1311 N N . ALA A 1 161 ? 8.972 10.132 -0.773 1.00 95.56 161 ALA A N 1
ATOM 1312 C CA . ALA A 1 161 ? 9.018 11.226 0.187 1.00 95.56 161 ALA A CA 1
ATOM 1313 C C . ALA A 1 161 ? 8.664 12.561 -0.475 1.00 95.56 161 ALA A C 1
ATOM 1315 O O . ALA A 1 161 ? 7.778 13.248 0.026 1.00 95.56 161 ALA A O 1
ATOM 1316 N N . THR A 1 162 ? 9.256 12.872 -1.631 1.00 96.19 162 THR A N 1
ATOM 1317 C CA . THR A 1 162 ? 8.936 14.080 -2.404 1.00 96.19 162 THR A CA 1
ATOM 1318 C C . THR A 1 162 ? 7.478 14.085 -2.834 1.00 96.19 162 THR A C 1
ATOM 1320 O O . THR A 1 162 ? 6.779 15.065 -2.600 1.00 96.19 162 THR A O 1
ATOM 1323 N N . ARG A 1 163 ? 6.961 12.961 -3.352 1.00 94.19 163 ARG A N 1
ATOM 1324 C CA . ARG A 1 163 ? 5.535 12.843 -3.680 1.00 94.19 163 ARG A CA 1
ATOM 1325 C C . ARG A 1 163 ? 4.648 13.128 -2.474 1.00 94.19 163 ARG A C 1
ATOM 1327 O O . ARG A 1 163 ? 3.689 13.865 -2.626 1.00 94.19 163 ARG A O 1
ATOM 1334 N N . ARG A 1 164 ? 4.957 12.569 -1.296 1.00 92.56 164 ARG A N 1
ATOM 1335 C CA . ARG A 1 164 ? 4.185 12.817 -0.064 1.00 92.56 164 ARG A CA 1
ATOM 1336 C C . ARG A 1 164 ? 4.267 14.268 0.404 1.00 92.56 164 ARG A C 1
ATOM 1338 O O . ARG A 1 164 ? 3.268 14.773 0.894 1.00 92.56 164 ARG A O 1
ATOM 1345 N N . ALA A 1 165 ? 5.422 14.912 0.257 1.00 94.06 165 ALA A N 1
ATOM 1346 C CA . ALA A 1 165 ? 5.610 16.314 0.623 1.00 94.06 165 ALA A CA 1
ATOM 1347 C C . ALA A 1 165 ? 4.810 17.271 -0.276 1.00 94.06 165 ALA A C 1
ATOM 1349 O O . ALA A 1 165 ? 4.390 18.326 0.182 1.00 94.06 165 ALA A O 1
ATOM 1350 N N . LEU A 1 166 ? 4.576 16.884 -1.532 1.00 96.88 166 LEU A N 1
ATOM 1351 C CA . LEU A 1 166 ? 3.804 17.661 -2.502 1.00 96.88 166 LEU A CA 1
ATOM 1352 C C . LEU A 1 166 ? 2.288 17.416 -2.430 1.00 96.88 166 LEU A C 1
ATOM 1354 O O . LEU A 1 166 ? 1.548 18.064 -3.164 1.00 96.88 166 LEU A O 1
ATOM 1358 N N . LEU A 1 167 ? 1.812 16.491 -1.588 1.00 95.19 167 LEU A N 1
ATOM 1359 C CA . LEU A 1 167 ? 0.376 16.238 -1.459 1.00 95.19 167 LEU A CA 1
ATOM 1360 C C . LEU A 1 167 ? -0.320 17.393 -0.751 1.00 95.19 167 LEU A C 1
ATOM 1362 O O . LEU A 1 167 ? 0.100 17.846 0.316 1.00 95.19 167 LEU A O 1
ATOM 1366 N N . THR A 1 168 ? -1.467 17.779 -1.288 1.00 96.88 168 THR A N 1
ATOM 1367 C CA . THR A 1 168 ? -2.387 18.679 -0.598 1.00 96.88 168 THR A CA 1
ATOM 1368 C C . THR A 1 168 ? -3.002 18.002 0.640 1.00 96.88 168 THR A C 1
ATOM 1370 O O . THR A 1 168 ? -3.030 16.764 0.755 1.00 96.88 168 THR A O 1
ATOM 1373 N N . PRO A 1 169 ? -3.541 18.784 1.597 1.00 96.06 169 PRO A N 1
ATOM 1374 C CA . PRO A 1 169 ? -4.266 18.229 2.738 1.00 96.06 169 PRO A CA 1
ATOM 1375 C C . PRO A 1 169 ? -5.444 17.334 2.324 1.00 96.06 169 PRO A C 1
ATOM 1377 O O . PRO A 1 169 ? -5.665 16.294 2.947 1.00 96.06 169 PRO A O 1
ATOM 1380 N N . GLU A 1 170 ? -6.164 17.695 1.258 1.00 96.94 170 GLU A N 1
ATOM 1381 C CA . GLU A 1 170 ? -7.291 16.914 0.732 1.00 96.94 170 GLU A CA 1
ATOM 1382 C C . GLU A 1 170 ? -6.837 15.562 0.173 1.00 96.94 170 GLU A C 1
ATOM 1384 O O . GLU A 1 170 ? -7.368 14.521 0.565 1.00 96.94 170 GLU A O 1
ATOM 1389 N N . GLU A 1 171 ? -5.800 15.542 -0.668 1.00 96.12 171 GLU A N 1
ATOM 1390 C CA . GLU A 1 171 ? -5.233 14.297 -1.202 1.00 96.12 171 GLU A CA 1
ATOM 1391 C C . GLU A 1 171 ? -4.674 13.410 -0.085 1.00 96.12 171 GLU A C 1
ATOM 1393 O O . GLU A 1 171 ? -4.840 12.189 -0.106 1.00 96.12 171 GLU A O 1
ATOM 1398 N N . THR A 1 172 ? -4.064 14.010 0.940 1.00 95.50 172 THR A N 1
ATOM 1399 C CA . THR A 1 172 ? -3.584 13.279 2.120 1.00 95.50 172 THR A CA 1
ATOM 1400 C C . THR A 1 172 ? -4.741 12.628 2.880 1.00 95.50 172 THR A C 1
ATOM 1402 O O . THR A 1 172 ? -4.626 11.483 3.329 1.00 95.50 172 THR A O 1
ATOM 1405 N N . GLN A 1 173 ? -5.871 13.322 3.034 1.00 96.44 173 GLN A N 1
ATOM 1406 C CA . GLN A 1 173 ? -7.065 12.754 3.664 1.00 96.44 173 GLN A CA 1
ATOM 1407 C C . GLN A 1 173 ? -7.671 11.630 2.822 1.00 96.44 173 GLN A C 1
ATOM 1409 O O . GLN A 1 173 ? -7.988 10.575 3.378 1.00 96.44 173 GLN A O 1
ATOM 1414 N N . GLN A 1 174 ? -7.767 11.808 1.503 1.00 96.75 174 GLN A N 1
ATOM 1415 C CA . GLN A 1 174 ? -8.238 10.765 0.590 1.00 96.75 174 GLN A CA 1
ATOM 1416 C C . GLN A 1 174 ? -7.335 9.527 0.644 1.00 96.75 174 GLN A C 1
ATOM 1418 O O . GLN A 1 174 ? -7.833 8.416 0.808 1.00 96.75 174 GLN A O 1
ATOM 1423 N N . GLN A 1 175 ? -6.009 9.698 0.622 1.00 95.88 175 GLN A N 1
ATOM 1424 C CA . GLN A 1 175 ? -5.066 8.588 0.794 1.00 95.88 175 GLN A CA 1
ATOM 1425 C C . GLN A 1 175 ? -5.223 7.891 2.151 1.00 95.88 175 GLN A C 1
ATOM 1427 O O . GLN A 1 175 ? -5.168 6.667 2.242 1.00 95.88 175 GLN A O 1
ATOM 1432 N N . ARG A 1 176 ? -5.452 8.640 3.235 1.00 95.56 176 ARG A N 1
ATOM 1433 C CA . ARG A 1 176 ? -5.730 8.036 4.548 1.00 95.56 176 ARG A CA 1
ATOM 1434 C C . ARG A 1 176 ? -7.049 7.263 4.546 1.00 95.56 176 ARG A C 1
ATOM 1436 O O . ARG A 1 176 ? -7.120 6.218 5.193 1.00 95.56 176 ARG A O 1
ATOM 1443 N N . ALA A 1 177 ? -8.073 7.755 3.851 1.00 96.44 177 ALA A N 1
ATOM 1444 C CA . ALA A 1 177 ? -9.358 7.075 3.722 1.00 96.44 177 ALA A CA 1
ATOM 1445 C C . ALA A 1 177 ? -9.211 5.752 2.957 1.00 96.44 177 ALA A C 1
ATOM 1447 O O . ALA A 1 177 ? -9.583 4.709 3.492 1.00 96.44 177 ALA A O 1
ATOM 1448 N N . THR A 1 178 ? -8.552 5.760 1.797 1.00 97.44 178 THR A N 1
ATOM 1449 C CA . THR A 1 178 ? -8.312 4.537 1.012 1.00 97.44 178 THR A CA 1
ATOM 1450 C C . THR A 1 178 ? -7.469 3.522 1.783 1.00 97.44 178 THR A C 1
ATOM 1452 O O . THR A 1 178 ? -7.791 2.336 1.810 1.00 97.44 178 THR A O 1
ATOM 1455 N N . ILE A 1 179 ? -6.438 3.966 2.511 1.00 97.38 179 ILE A N 1
ATOM 1456 C CA . ILE A 1 179 ? -5.645 3.085 3.383 1.00 97.38 179 ILE A CA 1
ATOM 1457 C C . ILE A 1 179 ? -6.510 2.469 4.493 1.00 97.38 179 ILE A C 1
ATOM 1459 O O . ILE A 1 179 ? -6.330 1.297 4.837 1.00 97.38 179 ILE A O 1
ATOM 1463 N N . ARG A 1 180 ? -7.444 3.224 5.086 1.00 97.31 180 ARG A N 1
ATOM 1464 C CA . ARG A 1 180 ? -8.373 2.687 6.096 1.00 97.31 180 ARG A CA 1
ATOM 1465 C C . ARG A 1 180 ? -9.312 1.646 5.494 1.00 97.31 180 ARG A C 1
ATOM 1467 O O . ARG A 1 180 ? -9.492 0.606 6.118 1.00 97.31 180 ARG A O 1
ATOM 1474 N N . GLU A 1 181 ? -9.846 1.893 4.302 1.00 97.69 181 GLU A N 1
ATOM 1475 C CA . GLU A 1 181 ? -10.716 0.953 3.584 1.00 97.69 181 GLU A CA 1
ATOM 1476 C C . GLU A 1 181 ? -9.987 -0.349 3.246 1.00 97.69 181 GLU A C 1
ATOM 1478 O O . GLU A 1 181 ? -10.465 -1.427 3.600 1.00 97.69 181 GLU A O 1
ATOM 1483 N N . ILE A 1 182 ? -8.784 -0.262 2.669 1.00 97.81 182 ILE A N 1
ATOM 1484 C CA . ILE A 1 182 ? -7.948 -1.432 2.361 1.00 97.81 182 ILE A CA 1
ATOM 1485 C C . ILE A 1 182 ? -7.651 -2.228 3.636 1.00 97.81 182 ILE A C 1
ATOM 1487 O O . ILE A 1 182 ? -7.758 -3.454 3.652 1.00 97.81 182 ILE A O 1
ATOM 1491 N N . ASN A 1 183 ? -7.307 -1.548 4.733 1.00 96.31 183 ASN A N 1
ATOM 1492 C CA . ASN A 1 183 ? -7.033 -2.217 6.003 1.00 96.31 183 ASN A CA 1
ATOM 1493 C C . ASN A 1 183 ? -8.285 -2.843 6.626 1.00 96.31 183 ASN A C 1
ATOM 1495 O O . ASN A 1 183 ? -8.181 -3.908 7.230 1.00 96.31 183 ASN A O 1
ATOM 1499 N N . ALA A 1 184 ? -9.449 -2.205 6.506 1.00 96.50 184 ALA A N 1
ATOM 1500 C CA . ALA A 1 184 ? -10.712 -2.759 6.982 1.00 96.50 184 ALA A CA 1
ATOM 1501 C C . ALA A 1 184 ? -11.090 -4.016 6.188 1.00 96.50 184 ALA A C 1
ATOM 1503 O O . ALA A 1 184 ? -11.370 -5.049 6.793 1.00 96.50 184 ALA A O 1
ATOM 1504 N N . ALA A 1 185 ? -10.994 -3.958 4.856 1.00 96.56 185 ALA A N 1
ATOM 1505 C CA . ALA A 1 185 ? -11.216 -5.103 3.980 1.00 96.56 185 ALA A CA 1
ATOM 1506 C C . ALA A 1 185 ? -10.243 -6.247 4.297 1.00 96.56 185 ALA A C 1
ATOM 1508 O O . ALA A 1 185 ? -10.666 -7.387 4.477 1.00 96.56 185 ALA A O 1
ATOM 1509 N N . ARG A 1 186 ? -8.950 -5.938 4.471 1.00 96.12 186 ARG A N 1
ATOM 1510 C CA . ARG A 1 186 ? -7.944 -6.936 4.850 1.00 96.12 186 ARG A CA 1
ATOM 1511 C C . ARG A 1 186 ? -8.276 -7.599 6.183 1.00 96.12 186 ARG A C 1
ATOM 1513 O O . ARG A 1 186 ? -8.160 -8.809 6.268 1.00 96.12 186 ARG A O 1
ATOM 1520 N N . ARG A 1 187 ? -8.692 -6.836 7.204 1.00 93.44 187 ARG A N 1
ATOM 1521 C CA . ARG A 1 187 ? -9.084 -7.390 8.515 1.00 93.44 187 ARG A CA 1
ATOM 1522 C C . ARG A 1 187 ? -10.325 -8.270 8.428 1.00 93.44 187 ARG A C 1
ATOM 1524 O O . ARG A 1 187 ? -10.368 -9.288 9.104 1.00 93.44 187 ARG A O 1
ATOM 1531 N N . ALA A 1 188 ? -11.308 -7.879 7.620 1.00 94.62 188 ALA A N 1
ATOM 1532 C CA . ALA A 1 188 ? -12.524 -8.662 7.414 1.00 94.62 188 ALA A CA 1
ATOM 1533 C C . ALA A 1 188 ? -12.248 -9.992 6.694 1.00 94.62 188 ALA A C 1
ATOM 1535 O O . ALA A 1 188 ? -12.953 -10.965 6.929 1.00 94.62 188 ALA A O 1
ATOM 1536 N N . ALA A 1 189 ? -11.213 -10.035 5.851 1.00 97.25 189 ALA A N 1
ATOM 1537 C CA . ALA A 1 189 ? -10.800 -11.229 5.122 1.00 97.25 189 ALA A CA 1
ATOM 1538 C C . ALA A 1 189 ? -9.874 -12.173 5.917 1.00 97.25 189 ALA A C 1
ATOM 1540 O O . ALA A 1 189 ? -9.519 -13.227 5.398 1.00 97.25 189 ALA A O 1
ATOM 1541 N N . LEU A 1 190 ? -9.451 -11.813 7.138 1.00 96.31 190 LEU A N 1
ATOM 1542 C CA . LEU A 1 190 ? -8.554 -12.662 7.928 1.00 96.31 190 LEU A CA 1
ATOM 1543 C C . LEU A 1 190 ? -9.271 -13.908 8.444 1.00 96.31 190 LEU A C 1
ATOM 1545 O O . LEU A 1 190 ? -10.382 -13.842 8.975 1.00 96.31 190 LEU A O 1
ATOM 1549 N N . THR A 1 191 ? -8.570 -15.032 8.390 1.00 97.44 191 THR A N 1
ATOM 1550 C CA . THR A 1 191 ? -8.990 -16.270 9.048 1.00 97.44 191 THR A CA 1
ATOM 1551 C C . THR A 1 191 ? -8.811 -16.175 10.573 1.00 97.44 191 THR A C 1
ATOM 1553 O O . THR A 1 191 ? -7.955 -15.422 11.051 1.00 97.44 191 THR A O 1
ATOM 1556 N N . PRO A 1 192 ? -9.550 -16.963 11.380 1.00 96.69 192 PRO A N 1
ATOM 1557 C CA . PRO A 1 192 ? -9.380 -16.980 12.838 1.00 96.69 192 PRO A CA 1
ATOM 1558 C C . PRO A 1 192 ? -7.932 -17.226 13.290 1.00 96.69 192 PRO A C 1
ATOM 1560 O O . PRO A 1 192 ? -7.450 -16.554 14.201 1.00 96.69 192 PRO A O 1
ATOM 1563 N N . LYS A 1 193 ? -7.211 -18.117 12.596 1.00 97.38 193 LYS A N 1
ATOM 1564 C CA . LYS A 1 193 ? -5.796 -18.416 12.863 1.00 97.38 193 LYS A CA 1
ATOM 1565 C C . LYS A 1 193 ? -4.895 -17.198 12.635 1.00 97.38 193 LYS A C 1
ATOM 1567 O O . LYS A 1 193 ? -4.029 -16.908 13.455 1.00 97.38 193 LYS A O 1
ATOM 1572 N N . GLU A 1 194 ? -5.103 -16.452 11.551 1.00 96.81 194 GLU A N 1
ATOM 1573 C CA . GLU A 1 194 ? -4.339 -15.226 11.277 1.00 96.81 194 GLU A CA 1
ATOM 1574 C C . GLU A 1 194 ? -4.673 -14.105 12.267 1.00 96.81 194 GLU A C 1
ATOM 1576 O O . GLU A 1 194 ? -3.793 -13.325 12.634 1.00 96.81 194 GLU A O 1
ATOM 1581 N N . ILE A 1 195 ? -5.925 -14.021 12.730 1.00 96.12 195 ILE A N 1
ATOM 1582 C CA . ILE A 1 195 ? -6.325 -13.072 13.779 1.00 96.12 195 ILE A CA 1
ATOM 1583 C C . ILE A 1 195 ? -5.568 -13.372 15.074 1.00 96.12 195 ILE A C 1
ATOM 1585 O O . ILE A 1 195 ? -5.057 -12.448 15.710 1.00 96.12 195 ILE A O 1
ATOM 1589 N N . GLU A 1 196 ? -5.473 -14.641 15.464 1.00 96.81 196 GLU A N 1
ATOM 1590 C CA . GLU A 1 196 ? -4.732 -15.053 16.655 1.00 96.81 196 GLU A CA 1
ATOM 1591 C C . GLU A 1 196 ? -3.234 -14.750 16.532 1.00 96.81 196 GLU A C 1
ATOM 1593 O O . GLU A 1 196 ? -2.664 -14.122 17.425 1.00 96.81 196 GLU A O 1
ATOM 1598 N N . GLN A 1 197 ? -2.622 -15.065 15.387 1.00 97.25 197 GLN A N 1
ATOM 1599 C CA . GLN A 1 197 ? -1.228 -14.702 15.107 1.00 97.25 197 GLN A CA 1
ATOM 1600 C C . GLN A 1 197 ? -0.995 -13.183 15.139 1.00 97.25 197 GLN A C 1
ATOM 1602 O O . GLN A 1 197 ? 0.019 -12.708 15.645 1.00 97.25 197 GLN A O 1
ATOM 1607 N N . GLN A 1 198 ? -1.928 -12.375 14.629 1.00 95.62 198 GLN A N 1
ATOM 1608 C CA . GLN A 1 198 ? -1.805 -10.919 14.735 1.00 95.62 198 GLN A CA 1
ATOM 1609 C C . GLN A 1 198 ? -1.930 -10.428 16.180 1.00 95.62 198 GLN A C 1
ATOM 1611 O O . GLN A 1 198 ? -1.260 -9.460 16.550 1.00 95.62 198 GLN A O 1
ATOM 1616 N N . ARG A 1 199 ? -2.768 -11.075 16.999 1.00 95.56 199 ARG A N 1
ATOM 1617 C CA . ARG A 1 199 ? -2.902 -10.749 18.425 1.00 95.56 199 ARG A CA 1
ATOM 1618 C C . ARG A 1 199 ? -1.636 -11.096 19.196 1.00 95.56 199 ARG A C 1
ATOM 1620 O O . ARG A 1 199 ? -1.187 -10.243 19.960 1.00 95.56 199 ARG A O 1
ATOM 1627 N N . SER A 1 200 ? -1.040 -12.268 18.971 1.00 96.69 200 SER A N 1
ATOM 1628 C CA . SER A 1 200 ? 0.220 -12.640 19.629 1.00 96.69 200 SER A CA 1
ATOM 1629 C C . SER A 1 200 ? 1.335 -11.653 19.275 1.00 96.69 200 SER A C 1
ATOM 1631 O O . SER A 1 200 ? 1.905 -11.033 20.168 1.00 96.69 200 SER A O 1
ATOM 1633 N N . LEU A 1 201 ? 1.518 -11.347 17.986 1.00 96.88 201 LEU A N 1
ATOM 1634 C CA . LEU A 1 201 ? 2.500 -10.352 17.540 1.00 96.88 201 LEU A CA 1
ATOM 1635 C C . LEU A 1 201 ? 2.246 -8.951 18.119 1.00 96.88 201 LEU A C 1
ATOM 1637 O O . LEU A 1 201 ? 3.186 -8.191 18.368 1.00 96.88 201 LEU A O 1
ATOM 1641 N N . ALA A 1 202 ? 0.983 -8.563 18.312 1.00 96.50 202 ALA A N 1
ATOM 1642 C CA . ALA A 1 202 ? 0.645 -7.289 18.940 1.00 96.50 202 ALA A CA 1
ATOM 1643 C C . ALA A 1 202 ? 1.018 -7.268 20.430 1.00 96.50 202 ALA A C 1
ATOM 1645 O O . ALA A 1 202 ? 1.534 -6.252 20.908 1.00 96.50 202 ALA A O 1
ATOM 1646 N N . VAL A 1 203 ? 0.797 -8.375 21.146 1.00 96.88 203 VAL A N 1
ATOM 1647 C CA . VAL A 1 203 ? 1.221 -8.539 22.542 1.00 96.88 203 VAL A CA 1
ATOM 1648 C C . VAL A 1 203 ? 2.742 -8.473 22.635 1.00 96.88 203 VAL A C 1
ATOM 1650 O O . VAL A 1 203 ? 3.236 -7.628 23.384 1.00 96.88 203 VAL A O 1
ATOM 1653 N N . ASP A 1 204 ? 3.470 -9.231 21.816 1.00 97.19 204 ASP A N 1
ATOM 1654 C CA . ASP A 1 204 ? 4.939 -9.256 21.809 1.00 97.19 204 ASP A CA 1
ATOM 1655 C C . ASP A 1 204 ? 5.523 -7.866 21.551 1.00 97.19 204 ASP A C 1
ATOM 1657 O O . ASP A 1 204 ? 6.379 -7.388 22.296 1.00 97.19 204 ASP A O 1
ATOM 1661 N N . ARG A 1 205 ? 4.986 -7.138 20.562 1.00 95.88 205 ARG A N 1
ATOM 1662 C CA . ARG A 1 205 ? 5.379 -5.742 20.307 1.00 95.88 205 ARG A CA 1
ATOM 1663 C C . ARG A 1 205 ? 5.081 -4.829 21.490 1.00 95.88 205 ARG A C 1
ATOM 1665 O O . ARG A 1 205 ? 5.859 -3.918 21.759 1.00 95.88 205 ARG A O 1
ATOM 1672 N N . SER A 1 206 ? 3.953 -5.022 22.175 1.00 94.62 206 SER A N 1
ATOM 1673 C CA . SER A 1 206 ? 3.604 -4.221 23.355 1.00 94.62 206 SER A CA 1
ATOM 1674 C C . SER A 1 206 ? 4.525 -4.506 24.542 1.00 94.62 206 SER A C 1
ATOM 1676 O O . SER A 1 206 ? 4.802 -3.600 25.326 1.00 94.62 206 SER A O 1
ATOM 1678 N N . MET A 1 207 ? 4.984 -5.751 24.674 1.00 95.06 207 MET A N 1
ATOM 1679 C CA . MET A 1 207 ? 5.919 -6.176 25.710 1.00 95.06 207 MET A CA 1
ATOM 1680 C C . MET A 1 207 ? 7.313 -5.641 25.409 1.00 95.06 207 MET A C 1
ATOM 1682 O O . MET A 1 207 ? 7.898 -4.994 26.269 1.00 95.06 207 MET A O 1
ATOM 1686 N N . ALA A 1 208 ? 7.784 -5.789 24.169 1.00 95.44 208 ALA A N 1
ATOM 1687 C CA . ALA A 1 208 ? 9.054 -5.230 23.720 1.00 95.44 208 ALA A CA 1
ATOM 1688 C C . ALA A 1 208 ? 9.106 -3.709 23.927 1.00 95.44 208 ALA A C 1
ATOM 1690 O O . ALA A 1 208 ? 10.039 -3.212 24.542 1.00 95.44 208 ALA A O 1
ATOM 1691 N N . LYS A 1 209 ? 8.057 -2.976 23.522 1.00 94.31 209 LYS A N 1
ATOM 1692 C CA . LYS A 1 209 ? 7.968 -1.524 23.756 1.00 94.31 209 LYS A CA 1
ATOM 1693 C C . LYS A 1 209 ? 8.029 -1.146 25.232 1.00 94.31 209 LYS A C 1
ATOM 1695 O O . LYS A 1 209 ? 8.604 -0.120 25.555 1.00 94.31 209 LYS A O 1
ATOM 1700 N N . ARG A 1 210 ? 7.411 -1.938 26.113 1.00 91.25 210 ARG A N 1
ATOM 1701 C CA . ARG A 1 210 ? 7.468 -1.709 27.564 1.00 91.25 210 ARG A CA 1
ATOM 1702 C C . ARG A 1 210 ? 8.845 -2.030 28.135 1.00 91.25 210 ARG A C 1
ATOM 1704 O O . ARG A 1 210 ? 9.297 -1.311 29.013 1.00 91.25 210 ARG A O 1
ATOM 1711 N N . ALA A 1 211 ? 9.503 -3.069 27.629 1.00 93.31 211 ALA A N 1
ATOM 1712 C CA . ALA A 1 211 ? 10.847 -3.451 28.047 1.00 93.31 211 ALA A CA 1
ATOM 1713 C C . ALA A 1 211 ? 11.904 -2.415 27.633 1.00 93.31 211 ALA A C 1
ATOM 1715 O O . ALA A 1 211 ? 12.857 -2.194 28.369 1.00 93.31 211 ALA A O 1
ATOM 1716 N N . THR A 1 212 ? 11.723 -1.762 26.480 1.00 96.06 212 THR A N 1
ATOM 1717 C CA . THR A 1 212 ? 12.637 -0.723 25.979 1.00 96.06 212 THR A CA 1
ATOM 1718 C C . THR A 1 212 ? 12.232 0.698 26.372 1.00 96.06 212 THR A C 1
ATOM 1720 O O . THR A 1 212 ? 12.899 1.639 25.954 1.00 96.06 212 THR A O 1
ATOM 1723 N N . ALA A 1 213 ? 11.122 0.880 27.094 1.00 94.62 213 ALA A N 1
ATOM 1724 C CA . ALA A 1 213 ? 10.650 2.206 27.479 1.00 94.62 213 ALA A CA 1
ATOM 1725 C C . ALA A 1 213 ? 11.589 2.828 28.514 1.00 94.62 213 ALA A C 1
ATOM 1727 O O . ALA A 1 213 ? 11.988 2.180 29.485 1.00 94.62 213 ALA A O 1
ATOM 1728 N N . THR A 1 214 ? 11.896 4.107 28.335 1.00 96.38 214 THR A N 1
ATOM 1729 C CA . THR A 1 214 ? 12.626 4.870 29.349 1.00 96.38 214 THR A CA 1
ATOM 1730 C C . THR A 1 214 ? 11.757 5.070 30.602 1.00 96.38 214 THR A C 1
ATOM 1732 O O . THR A 1 214 ? 10.524 5.047 30.512 1.00 96.38 214 THR A O 1
ATOM 1735 N N . PRO A 1 215 ? 12.349 5.301 31.792 1.00 94.25 215 PRO A N 1
ATOM 1736 C CA . PRO A 1 215 ? 11.578 5.557 33.012 1.00 94.25 215 PRO A CA 1
ATOM 1737 C C . PRO A 1 215 ? 10.579 6.717 32.879 1.00 94.25 215 PRO A C 1
ATOM 1739 O O . PRO A 1 215 ? 9.478 6.640 33.420 1.00 94.25 215 PRO A O 1
ATOM 1742 N N . ILE A 1 216 ? 10.943 7.757 32.118 1.00 96.00 216 ILE A N 1
ATOM 1743 C CA . ILE A 1 216 ? 10.087 8.919 31.843 1.00 96.00 216 ILE A CA 1
ATOM 1744 C C . ILE A 1 216 ? 8.862 8.492 31.025 1.00 96.00 216 ILE A C 1
ATOM 1746 O O . ILE A 1 216 ? 7.732 8.701 31.461 1.00 96.00 216 ILE A O 1
ATOM 1750 N N . GLU A 1 217 ? 9.063 7.807 29.895 1.00 95.50 217 GLU A N 1
ATOM 1751 C CA . GLU A 1 217 ? 7.964 7.307 29.054 1.00 95.50 217 GLU A CA 1
ATOM 1752 C C . GLU A 1 217 ? 7.052 6.329 29.813 1.00 95.50 217 GLU A C 1
ATOM 1754 O O . GLU A 1 217 ? 5.834 6.306 29.610 1.00 95.50 217 GLU A O 1
ATOM 1759 N N . ALA A 1 218 ? 7.625 5.505 30.695 1.00 92.69 218 ALA A N 1
ATOM 1760 C CA . ALA A 1 218 ? 6.864 4.574 31.517 1.00 92.69 218 ALA A CA 1
ATOM 1761 C C . ALA A 1 218 ? 5.966 5.304 32.533 1.00 92.69 218 ALA A C 1
ATOM 1763 O O . ALA A 1 218 ? 4.817 4.892 32.728 1.00 92.69 218 ALA A O 1
ATOM 1764 N N . GLU A 1 219 ? 6.450 6.380 33.161 1.00 95.19 219 GLU A N 1
ATOM 1765 C CA . GLU A 1 219 ? 5.637 7.177 34.086 1.00 95.19 219 GLU A CA 1
ATOM 1766 C C . GLU A 1 219 ? 4.574 7.994 33.346 1.00 95.19 219 GLU A C 1
ATOM 1768 O O . GLU A 1 219 ? 3.413 7.975 33.753 1.00 95.19 219 GLU A O 1
ATOM 1773 N N . GLU A 1 220 ? 4.896 8.601 32.202 1.00 96.31 220 GLU A N 1
ATOM 1774 C CA . GLU A 1 220 ? 3.902 9.271 31.351 1.00 96.31 220 GLU A CA 1
ATOM 1775 C C . GLU A 1 220 ? 2.763 8.321 30.953 1.00 96.31 220 GLU A C 1
ATOM 1777 O O . GLU A 1 220 ? 1.580 8.661 31.060 1.00 96.31 220 GLU A O 1
ATOM 1782 N N . GLN A 1 221 ? 3.086 7.081 30.568 1.00 93.38 221 GLN A N 1
ATOM 1783 C CA . GLN A 1 221 ? 2.072 6.065 30.274 1.00 93.38 221 GLN A CA 1
ATOM 1784 C C . GLN A 1 221 ? 1.201 5.732 31.493 1.00 93.38 221 GLN A C 1
ATOM 1786 O O . GLN A 1 221 ? -0.009 5.524 31.340 1.00 93.38 221 GLN A O 1
ATOM 1791 N N . ARG A 1 222 ? 1.778 5.691 32.701 1.00 93.12 222 ARG A N 1
ATOM 1792 C CA . ARG A 1 222 ? 1.025 5.468 33.947 1.00 93.12 222 ARG A CA 1
ATOM 1793 C C . ARG A 1 222 ? 0.117 6.647 34.272 1.00 93.12 222 ARG A C 1
ATOM 1795 O O . ARG A 1 222 ? -1.036 6.416 34.639 1.00 93.12 222 ARG A O 1
ATOM 1802 N N . VAL A 1 223 ? 0.590 7.880 34.105 1.00 96.12 223 VAL A N 1
ATOM 1803 C CA . VAL A 1 223 ? -0.212 9.099 34.291 1.00 96.12 223 VAL A CA 1
ATOM 1804 C C . VAL A 1 223 ? -1.394 9.099 33.324 1.00 96.12 223 VAL A C 1
ATOM 1806 O O . VAL A 1 223 ? -2.540 9.152 33.769 1.00 96.12 223 VAL A O 1
ATOM 1809 N N . LEU A 1 224 ? -1.152 8.881 32.028 1.00 95.56 224 LEU A N 1
ATOM 1810 C CA . LEU A 1 224 ? -2.217 8.784 31.024 1.00 95.56 224 LEU A CA 1
ATOM 1811 C C . LEU A 1 224 ? -3.212 7.655 31.335 1.00 95.56 224 LEU A C 1
ATOM 1813 O O . LEU A 1 224 ? -4.418 7.790 31.109 1.00 95.56 224 LEU A O 1
ATOM 1817 N N . ALA A 1 225 ? -2.739 6.518 31.854 1.00 94.69 225 ALA A N 1
ATOM 1818 C CA . ALA A 1 225 ? -3.617 5.436 32.285 1.00 94.69 225 ALA A CA 1
ATOM 1819 C C . ALA A 1 225 ? -4.494 5.861 33.475 1.00 94.69 225 ALA A C 1
ATOM 1821 O O . ALA A 1 225 ? -5.708 5.634 33.444 1.00 94.69 225 ALA A O 1
ATOM 1822 N N . ARG A 1 226 ? -3.912 6.525 34.483 1.00 96.00 226 ARG A N 1
ATOM 1823 C CA . ARG A 1 226 ? -4.636 7.067 35.643 1.00 96.00 226 ARG A CA 1
ATOM 1824 C C . ARG A 1 226 ? -5.686 8.088 35.207 1.00 96.00 226 ARG A C 1
ATOM 1826 O O . ARG A 1 226 ? -6.851 7.920 35.562 1.00 96.00 226 ARG A O 1
ATOM 1833 N N . GLU A 1 227 ? -5.341 9.048 34.356 1.00 96.25 227 GLU A N 1
ATOM 1834 C CA . GLU A 1 227 ? -6.281 10.038 33.809 1.00 96.25 227 GLU A CA 1
ATOM 1835 C C . GLU A 1 227 ? -7.445 9.383 33.053 1.00 96.25 227 GLU A C 1
ATOM 1837 O O . GLU A 1 227 ? -8.614 9.699 33.289 1.00 96.25 227 GLU A O 1
ATOM 1842 N N . ARG A 1 228 ? -7.164 8.393 32.195 1.00 94.69 228 ARG A N 1
ATOM 1843 C CA . ARG A 1 228 ? -8.206 7.622 31.489 1.00 94.69 228 ARG A CA 1
ATOM 1844 C C . ARG A 1 228 ? -9.115 6.844 32.435 1.00 94.69 228 ARG A C 1
ATOM 1846 O O . ARG A 1 228 ? -10.279 6.608 32.109 1.00 94.69 228 ARG A O 1
ATOM 1853 N N . THR A 1 229 ? -8.598 6.369 33.565 1.00 94.31 229 THR A N 1
ATOM 1854 C CA . THR A 1 229 ? -9.434 5.702 34.575 1.00 94.31 229 THR A CA 1
ATOM 1855 C C . THR A 1 229 ? -10.249 6.702 35.389 1.00 94.31 229 THR A C 1
ATOM 1857 O O . THR A 1 229 ? -11.429 6.452 35.629 1.00 94.31 229 THR A O 1
ATOM 1860 N N . ALA A 1 230 ? -9.670 7.848 35.752 1.00 93.38 230 ALA A N 1
ATOM 1861 C CA . ALA A 1 230 ? -10.347 8.911 36.487 1.00 93.38 230 ALA A CA 1
ATOM 1862 C C . ALA A 1 230 ? -11.500 9.509 35.670 1.00 93.38 230 ALA A C 1
ATOM 1864 O O . ALA A 1 230 ? -12.623 9.585 36.158 1.00 93.38 230 ALA A O 1
ATOM 1865 N N . THR A 1 231 ? -11.258 9.825 34.397 1.00 93.62 231 THR A N 1
ATOM 1866 C CA . THR A 1 231 ? -12.289 10.299 33.456 1.00 93.62 231 THR A CA 1
ATOM 1867 C C . THR A 1 231 ? -13.431 9.296 33.299 1.00 93.62 231 THR A C 1
ATOM 1869 O O . THR A 1 231 ? -14.595 9.672 33.421 1.00 93.62 231 THR A O 1
ATOM 1872 N N . ARG A 1 232 ? -13.132 8.001 33.119 1.00 90.38 232 ARG A N 1
ATOM 1873 C CA . ARG A 1 232 ? -14.169 6.952 33.075 1.00 90.38 232 ARG A CA 1
ATOM 1874 C C . ARG A 1 232 ? -14.992 6.880 34.359 1.00 90.38 232 ARG A C 1
ATOM 1876 O O . ARG A 1 232 ? -16.211 6.739 34.287 1.00 90.38 232 ARG A O 1
ATOM 1883 N N . ARG A 1 233 ? -14.346 6.984 35.524 1.00 89.44 233 ARG A N 1
ATOM 1884 C CA . ARG A 1 233 ? -15.042 7.015 36.819 1.00 89.44 233 ARG A CA 1
ATOM 1885 C C . ARG A 1 233 ? -15.929 8.253 36.943 1.00 89.44 233 ARG A C 1
ATOM 1887 O O . ARG A 1 233 ? -17.082 8.111 37.325 1.00 89.44 233 ARG A O 1
ATOM 1894 N N . ALA A 1 234 ? -15.440 9.430 36.561 1.00 88.00 234 ALA A N 1
ATOM 1895 C CA . ALA A 1 234 ? -16.206 10.674 36.613 1.00 88.00 234 ALA A CA 1
ATOM 1896 C C . ALA A 1 234 ? -17.460 10.630 35.722 1.00 88.00 234 ALA A C 1
ATOM 1898 O O . ALA A 1 234 ? -18.544 11.007 36.166 1.00 88.00 234 ALA A O 1
ATOM 1899 N N . VAL A 1 235 ? -17.338 10.107 34.494 1.00 90.31 235 VAL A N 1
ATOM 1900 C CA . VAL A 1 235 ? -18.488 9.915 33.591 1.00 90.31 235 VAL A CA 1
ATOM 1901 C C . VAL A 1 235 ? -19.514 8.974 34.218 1.00 90.31 235 VAL A C 1
ATOM 1903 O O . VAL A 1 235 ? -20.694 9.312 34.272 1.00 90.31 235 VAL A O 1
ATOM 1906 N N . ARG A 1 236 ? -19.066 7.837 34.764 1.00 86.75 236 ARG A N 1
ATOM 1907 C CA . ARG A 1 236 ? -19.954 6.868 35.413 1.00 86.75 236 ARG A CA 1
ATOM 1908 C C . ARG A 1 236 ? -20.687 7.465 36.617 1.00 86.75 236 ARG A C 1
ATOM 1910 O O . ARG A 1 236 ? -21.896 7.304 36.723 1.00 86.75 236 ARG A O 1
ATOM 1917 N N . VAL A 1 237 ? -19.987 8.202 37.478 1.00 86.38 237 VAL A N 1
ATOM 1918 C CA . VAL A 1 237 ? -20.597 8.883 38.634 1.00 86.38 237 VAL A CA 1
ATOM 1919 C C . VAL A 1 237 ? -21.623 9.927 38.178 1.00 86.38 237 VAL A C 1
ATOM 1921 O O . VAL A 1 237 ? -22.695 10.034 38.768 1.00 86.38 237 VAL A O 1
ATOM 1924 N N . SER A 1 238 ? -21.343 10.666 37.099 1.00 83.44 238 SER A N 1
ATOM 1925 C CA . SER A 1 238 ? -22.303 11.616 36.518 1.00 83.44 238 SER A CA 1
ATOM 1926 C C . SER A 1 238 ? -23.565 10.922 35.992 1.00 83.44 238 SER A C 1
ATOM 1928 O O . SER A 1 238 ? -24.676 11.413 36.202 1.00 83.44 238 SER A O 1
ATOM 1930 N N . GLU A 1 239 ? -23.420 9.773 35.328 1.00 86.19 239 GLU A N 1
ATOM 1931 C CA . GLU A 1 239 ? -24.558 8.976 34.860 1.00 86.19 239 GLU A CA 1
ATOM 1932 C C . GLU A 1 239 ? -25.367 8.386 36.020 1.00 86.19 239 GLU A C 1
ATOM 1934 O O . GLU A 1 239 ? -26.595 8.491 36.019 1.00 86.19 239 GLU A O 1
ATOM 1939 N N . GLU A 1 240 ? -24.701 7.835 37.035 1.00 86.62 240 GLU A N 1
ATOM 1940 C CA . GLU A 1 240 ? -25.343 7.290 38.237 1.00 86.62 240 GLU A CA 1
ATOM 1941 C C . GLU A 1 240 ? -26.112 8.381 39.004 1.00 86.62 240 GLU A C 1
ATOM 1943 O O . GLU A 1 240 ? -27.266 8.172 39.385 1.00 86.62 240 GLU A O 1
ATOM 1948 N N . ALA A 1 241 ? -25.546 9.585 39.142 1.00 80.88 241 ALA A N 1
ATOM 1949 C CA . ALA A 1 241 ? -26.223 10.725 39.764 1.00 80.88 241 ALA A CA 1
ATOM 1950 C C . ALA A 1 241 ? -27.484 11.155 38.990 1.00 80.88 241 ALA A C 1
ATOM 1952 O O . ALA A 1 241 ? -28.539 11.393 39.588 1.00 80.88 241 ALA A O 1
ATOM 1953 N N . LYS A 1 242 ? -27.419 11.198 37.650 1.00 87.25 242 LYS A N 1
ATOM 1954 C CA . LYS A 1 242 ? -28.593 11.476 36.800 1.00 87.25 242 LYS A CA 1
ATOM 1955 C C . LYS A 1 242 ? -29.666 10.400 36.963 1.00 87.25 242 LYS A C 1
ATOM 1957 O O . LYS A 1 242 ? -30.849 10.723 37.076 1.00 87.25 242 LYS A O 1
ATOM 1962 N N . GLN A 1 243 ? -29.277 9.127 37.020 1.00 85.50 243 GLN A N 1
ATOM 1963 C CA . GLN A 1 243 ? -30.218 8.030 37.246 1.00 85.50 243 GLN A CA 1
ATOM 1964 C C . GLN A 1 243 ? -30.904 8.156 38.612 1.00 85.50 243 GLN A C 1
ATOM 1966 O O . GLN A 1 243 ? -32.134 8.101 38.676 1.00 85.50 243 GLN A O 1
ATOM 1971 N N . GLN A 1 244 ? -30.160 8.429 39.685 1.00 82.69 244 GLN A N 1
ATOM 1972 C CA . GLN A 1 244 ? -30.732 8.624 41.022 1.00 82.69 244 GLN A CA 1
ATOM 1973 C C . GLN A 1 244 ? -31.716 9.801 41.076 1.00 82.69 244 GLN A C 1
ATOM 1975 O O . GLN A 1 244 ? -32.806 9.655 41.632 1.00 82.69 244 GLN A O 1
ATOM 1980 N N . GLN A 1 245 ? -31.400 10.930 40.433 1.00 83.44 245 GLN A N 1
ATOM 1981 C CA . GLN A 1 245 ? -32.332 12.059 40.324 1.00 83.44 245 GLN A CA 1
ATOM 1982 C C . GLN A 1 245 ? -33.629 11.672 39.603 1.00 83.44 245 GLN A C 1
ATOM 1984 O O . GLN A 1 245 ? -34.719 12.031 40.052 1.00 83.44 245 GLN A O 1
ATOM 1989 N N . THR A 1 246 ? -33.546 10.899 38.515 1.00 87.12 246 THR A N 1
ATOM 1990 C CA . THR A 1 246 ? -34.753 10.447 37.798 1.00 87.12 246 THR A CA 1
ATOM 1991 C C . THR A 1 246 ? -35.610 9.507 38.646 1.00 87.12 246 THR A C 1
ATOM 1993 O O . THR A 1 246 ? -36.840 9.594 38.608 1.00 87.12 246 THR A O 1
ATOM 1996 N N . VAL A 1 247 ? -34.983 8.634 39.439 1.00 89.25 247 VAL A N 1
ATOM 1997 C CA . VAL A 1 247 ? -35.685 7.742 40.370 1.00 89.25 247 VAL A CA 1
ATOM 1998 C C . VAL A 1 247 ? -36.352 8.561 41.475 1.00 89.25 247 VAL A C 1
ATOM 2000 O O . VAL A 1 247 ? -37.547 8.386 41.704 1.00 89.25 247 VAL A O 1
ATOM 2003 N N . ALA A 1 248 ? -35.638 9.514 42.081 1.00 86.38 248 ALA A N 1
ATOM 2004 C CA . ALA A 1 248 ? -36.175 10.412 43.106 1.00 86.38 248 ALA A CA 1
ATOM 2005 C C . ALA A 1 248 ? -37.350 11.269 42.591 1.00 86.38 248 ALA A C 1
ATOM 2007 O O . ALA A 1 248 ? -38.363 11.453 43.271 1.00 86.38 248 ALA A O 1
ATOM 2008 N N . TYR A 1 249 ? -37.270 11.759 41.352 1.00 89.75 249 TYR A N 1
ATOM 2009 C CA . TYR A 1 249 ? -38.378 12.471 40.717 1.00 89.75 249 TYR A CA 1
ATOM 2010 C C . TYR A 1 249 ? -39.610 11.568 40.527 1.00 89.75 249 TYR A C 1
ATOM 2012 O O . TYR A 1 249 ? -40.740 11.963 40.829 1.00 89.75 249 TYR A O 1
ATOM 2020 N N . LYS A 1 250 ? -39.415 10.326 40.067 1.00 90.50 250 LYS A N 1
ATOM 2021 C CA . LYS A 1 250 ? -40.516 9.362 39.901 1.00 90.50 250 LYS A CA 1
ATOM 2022 C C . LYS A 1 250 ? -41.161 9.001 41.240 1.00 90.50 250 LYS A C 1
ATOM 2024 O O . LYS A 1 250 ? -42.388 8.999 41.330 1.00 90.50 250 LYS A O 1
ATOM 2029 N N . THR A 1 251 ? -40.370 8.737 42.280 1.00 86.81 251 THR A N 1
ATOM 2030 C CA . THR A 1 251 ? -40.892 8.371 43.608 1.00 86.81 251 THR A CA 1
ATOM 2031 C C . THR A 1 251 ? -41.662 9.520 44.253 1.00 86.81 251 THR A C 1
ATOM 2033 O O . THR A 1 251 ? -42.774 9.308 44.737 1.00 86.81 251 THR A O 1
ATOM 2036 N N . THR A 1 252 ? -41.146 10.750 44.192 1.00 88.06 252 THR A N 1
ATOM 2037 C CA . THR A 1 252 ? -41.853 11.934 44.716 1.00 88.06 252 THR A CA 1
ATOM 2038 C C . THR A 1 252 ? -43.153 12.217 43.962 1.00 88.06 252 THR A C 1
ATOM 2040 O O . THR A 1 252 ? -44.175 12.516 44.589 1.00 88.06 252 THR A O 1
ATOM 2043 N N . ARG A 1 253 ? -43.173 12.063 42.630 1.00 87.88 253 ARG A N 1
ATOM 2044 C CA . ARG A 1 253 ? -44.403 12.173 41.828 1.00 87.88 253 ARG A CA 1
ATOM 2045 C C . ARG A 1 253 ? -45.438 11.122 42.239 1.00 87.88 253 ARG A C 1
ATOM 2047 O O . ARG A 1 253 ? -46.598 11.473 42.447 1.00 87.88 253 ARG A O 1
ATOM 2054 N N . LEU A 1 254 ? -45.025 9.866 42.418 1.00 85.38 254 LEU A N 1
ATOM 2055 C CA . LEU A 1 254 ? -45.911 8.794 42.884 1.00 85.38 254 LEU A CA 1
ATOM 2056 C C . LEU A 1 254 ? -46.473 9.092 44.280 1.00 85.38 254 LEU A C 1
ATOM 2058 O O . LEU A 1 254 ? -47.685 9.028 44.474 1.00 85.38 254 LEU A O 1
ATOM 2062 N N . GLN A 1 255 ? -45.641 9.517 45.232 1.00 81.12 255 GLN A N 1
ATOM 2063 C CA . GLN A 1 255 ? -46.104 9.885 46.575 1.00 81.12 255 GLN A CA 1
ATOM 2064 C C . GLN A 1 255 ? -47.128 11.028 46.556 1.00 81.12 255 GLN A C 1
ATOM 2066 O O . GLN A 1 255 ? -48.125 10.961 47.275 1.00 81.12 255 GLN A O 1
ATOM 2071 N N . LYS A 1 256 ? -46.935 12.050 45.708 1.00 83.56 256 LYS A N 1
ATOM 2072 C CA . LYS A 1 256 ? -47.929 13.120 45.519 1.00 83.56 256 LYS A CA 1
ATOM 2073 C C . LYS A 1 256 ? -49.256 12.568 44.994 1.00 83.56 256 LYS A C 1
ATOM 2075 O O . LYS A 1 256 ? -50.299 12.913 45.543 1.00 83.56 256 LYS A O 1
ATOM 2080 N N . THR A 1 257 ? -49.228 11.664 44.010 1.00 78.56 257 THR A N 1
ATOM 2081 C CA . THR A 1 257 ? -50.462 11.029 43.506 1.00 78.56 257 THR A CA 1
ATOM 2082 C C . THR A 1 257 ? -51.162 10.170 44.561 1.00 78.56 257 THR A C 1
ATOM 2084 O O . THR A 1 257 ? -52.387 10.195 44.646 1.00 78.56 257 THR A O 1
ATOM 2087 N N . VAL A 1 258 ? -50.414 9.458 45.411 1.00 79.38 258 VAL A N 1
ATOM 2088 C CA . VAL A 1 258 ? -50.982 8.659 46.511 1.00 79.38 258 VAL A CA 1
ATOM 2089 C C . VAL A 1 258 ? -51.619 9.562 47.568 1.00 79.38 258 VAL A C 1
ATOM 2091 O O . VAL A 1 258 ? -52.762 9.325 47.956 1.00 79.38 258 VAL A O 1
ATOM 2094 N N . LYS A 1 259 ? -50.934 10.636 47.984 1.00 75.94 259 LYS A N 1
ATOM 2095 C CA . LYS A 1 259 ? -51.483 11.615 48.937 1.00 75.94 259 LYS A CA 1
ATOM 2096 C C . LYS A 1 259 ? -52.732 12.303 48.387 1.00 75.94 259 LYS A C 1
ATOM 2098 O O . LYS A 1 259 ? -53.707 12.429 49.117 1.00 75.94 259 LYS A O 1
ATOM 2103 N N . GLN A 1 260 ? -52.739 12.683 47.108 1.00 73.31 260 GLN A N 1
ATOM 2104 C CA . GLN A 1 260 ? -53.911 13.271 46.455 1.00 73.31 260 GLN A CA 1
ATOM 2105 C C . GLN A 1 260 ? -55.094 12.291 46.410 1.00 73.31 260 GLN A C 1
ATOM 2107 O O . GLN A 1 260 ? -56.223 12.677 46.693 1.00 73.31 260 GLN A O 1
ATOM 2112 N N . LYS A 1 261 ? -54.854 11.005 46.126 1.00 70.44 261 LYS A N 1
ATOM 2113 C CA . LYS A 1 261 ? -55.905 9.977 46.206 1.00 70.44 261 LYS A CA 1
ATOM 2114 C C . LYS A 1 261 ? -56.433 9.805 47.634 1.00 70.44 261 LYS A C 1
ATOM 2116 O O . LYS A 1 261 ? -57.641 9.707 47.819 1.00 70.44 261 LYS A O 1
ATOM 2121 N N . GLN A 1 262 ? -55.562 9.823 48.644 1.00 67.44 262 GLN A N 1
ATOM 2122 C CA . GLN A 1 262 ? -55.970 9.736 50.051 1.00 67.44 262 GLN A CA 1
ATOM 2123 C C . GLN A 1 262 ? -56.756 10.967 50.525 1.00 67.44 262 GLN A C 1
ATOM 2125 O O . GLN A 1 262 ? -57.714 10.815 51.279 1.00 67.44 262 GLN A O 1
ATOM 2130 N N . THR A 1 263 ? -56.404 12.180 50.088 1.00 65.31 263 THR A N 1
ATOM 2131 C CA . THR A 1 263 ? -57.160 13.395 50.440 1.00 65.31 263 THR A CA 1
ATOM 2132 C C . THR A 1 263 ? -58.504 13.473 49.720 1.00 65.31 263 THR A C 1
ATOM 2134 O O . THR A 1 263 ? -59.479 13.911 50.326 1.00 65.31 263 THR A O 1
ATOM 2137 N N . VAL A 1 264 ? -58.591 12.991 48.476 1.00 62.62 264 VAL A N 1
ATOM 2138 C CA . VAL A 1 264 ? -59.868 12.834 47.756 1.00 62.62 264 VAL A CA 1
ATOM 2139 C C . VAL A 1 264 ? -60.757 11.788 48.440 1.00 62.62 264 VAL A C 1
ATOM 2141 O O . VAL A 1 264 ? -61.945 12.034 48.620 1.00 62.62 264 VAL A O 1
ATOM 2144 N N . MET A 1 265 ? -60.188 10.675 48.915 1.00 57.47 265 MET A N 1
ATOM 2145 C CA . MET A 1 265 ? -60.922 9.663 49.691 1.00 57.47 265 MET A CA 1
ATOM 2146 C C . MET A 1 265 ? -61.376 10.167 51.072 1.00 57.47 265 MET A C 1
ATOM 2148 O O . MET A 1 265 ? -62.424 9.752 51.549 1.00 57.47 265 MET A O 1
ATOM 2152 N N . LYS A 1 266 ? -60.636 11.088 51.707 1.00 57.06 266 LYS A N 1
ATOM 2153 C CA . LYS A 1 266 ? -61.007 11.684 53.007 1.00 57.06 266 LYS A CA 1
ATOM 2154 C C . LYS A 1 266 ? -62.052 12.808 52.924 1.00 57.06 266 LYS A C 1
ATOM 2156 O O . LYS A 1 266 ? -62.549 13.224 53.964 1.00 57.06 266 LYS A O 1
ATOM 2161 N N . ARG A 1 267 ? -62.406 13.311 51.732 1.00 50.09 267 ARG A N 1
ATOM 2162 C CA . ARG A 1 267 ? -63.342 14.445 51.555 1.00 50.09 267 ARG A CA 1
ATOM 2163 C C . ARG A 1 267 ? -64.812 14.070 51.286 1.00 50.09 267 ARG A C 1
ATOM 2165 O O . ARG A 1 267 ? -65.572 14.924 50.846 1.00 50.09 267 ARG A O 1
ATOM 2172 N N . LYS A 1 268 ? -65.248 12.851 51.617 1.00 45.34 268 LYS A N 1
ATOM 2173 C CA . LYS A 1 268 ? -66.679 12.504 51.724 1.00 45.34 268 LYS A CA 1
ATOM 2174 C C . LYS A 1 268 ? -66.938 11.551 52.899 1.00 45.34 268 LYS A C 1
ATOM 2176 O O . LYS A 1 268 ? -66.753 10.349 52.739 1.00 45.34 268 LYS A O 1
ATOM 2181 N N . PRO A 1 269 ? -67.422 12.031 54.051 1.00 53.34 269 PRO A N 1
ATOM 2182 C CA . PRO A 1 269 ? -68.485 11.348 54.767 1.00 53.34 269 PRO A CA 1
ATOM 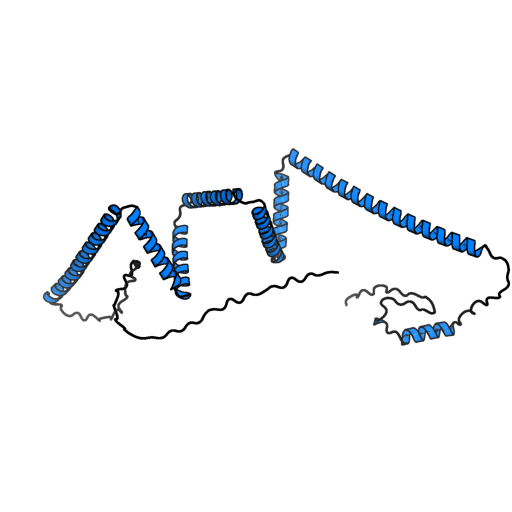2183 C C . PRO A 1 269 ? -69.836 11.837 54.209 1.00 53.34 269 PRO A C 1
ATOM 2185 O O . PRO A 1 269 ? -69.957 12.998 53.832 1.00 53.34 269 PRO A O 1
ATOM 2188 N N . ASN A 1 270 ? -70.837 10.961 54.165 1.00 48.53 270 ASN A N 1
ATOM 2189 C CA . ASN A 1 270 ? -72.188 11.163 53.615 1.00 48.53 270 ASN A CA 1
ATOM 2190 C C . ASN A 1 270 ? -72.299 11.139 52.083 1.00 48.53 270 ASN A C 1
ATOM 2192 O O . ASN A 1 270 ? -72.139 12.138 51.389 1.00 48.53 270 ASN A O 1
ATOM 2196 N N . GLN A 1 271 ? -72.663 9.985 51.536 1.00 47.28 271 GLN A N 1
ATOM 2197 C CA . GLN A 1 271 ? -74.065 9.560 51.526 1.00 47.28 271 GLN A CA 1
ATOM 2198 C C . GLN A 1 271 ? -74.120 8.063 51.229 1.00 47.28 271 GLN A C 1
ATOM 2200 O O . GLN A 1 271 ? -73.317 7.546 50.451 1.00 47.28 271 GLN A O 1
ATOM 2205 N N . ASP A 1 272 ? -75.058 7.399 51.892 1.00 50.03 272 ASP A N 1
ATOM 2206 C CA . ASP A 1 272 ? -75.436 6.011 51.698 1.00 50.03 272 ASP A CA 1
ATOM 2207 C C . ASP A 1 272 ? -75.626 5.676 50.218 1.00 50.03 272 ASP A C 1
ATOM 2209 O O . ASP A 1 272 ? -76.630 6.004 49.591 1.00 50.03 272 ASP A O 1
ATOM 2213 N N . ALA A 1 273 ? -74.666 4.951 49.667 1.00 52.28 273 ALA A N 1
ATOM 2214 C CA . ALA A 1 273 ? -74.938 4.010 48.606 1.00 52.28 273 ALA A CA 1
ATOM 2215 C C . ALA A 1 273 ? -74.338 2.691 49.075 1.00 52.28 273 ALA A C 1
ATOM 2217 O O . ALA A 1 273 ? -73.115 2.543 49.132 1.00 52.28 273 ALA A O 1
ATOM 2218 N N . LYS A 1 274 ? -75.212 1.747 49.443 1.00 50.75 274 LYS A N 1
ATOM 2219 C CA . LYS A 1 274 ? -74.911 0.313 49.452 1.00 50.75 274 LYS A CA 1
ATOM 2220 C C . LYS A 1 274 ? -74.366 -0.043 48.068 1.00 50.75 274 LYS A C 1
ATOM 2222 O O . LYS A 1 274 ? -75.111 -0.416 47.169 1.00 50.75 274 LYS A O 1
ATOM 2227 N N . VAL A 1 275 ? -73.068 0.132 47.870 1.00 55.09 275 VAL A N 1
ATOM 2228 C CA . VAL A 1 275 ? -72.367 -0.516 46.775 1.00 55.09 275 VAL A CA 1
ATOM 2229 C C . VAL A 1 275 ? -72.156 -1.932 47.272 1.00 55.09 275 VAL A C 1
ATOM 2231 O O . VAL A 1 275 ? -71.226 -2.200 48.033 1.00 55.09 275 VAL A O 1
ATOM 2234 N N . ASP A 1 276 ? -73.093 -2.808 46.909 1.00 59.56 276 ASP A N 1
ATOM 2235 C CA . ASP A 1 276 ? -72.905 -4.246 47.017 1.00 59.56 276 ASP A CA 1
ATOM 2236 C C . ASP A 1 276 ? -71.594 -4.573 46.306 1.00 59.56 276 ASP A C 1
ATOM 2238 O O . ASP A 1 276 ? -71.464 -4.453 45.084 1.00 59.56 276 ASP A O 1
ATOM 2242 N N . TRP A 1 277 ? -70.585 -4.932 47.097 1.00 56.88 277 TRP A N 1
ATOM 2243 C CA . TRP A 1 277 ? -69.374 -5.520 46.560 1.00 56.88 277 TRP A CA 1
ATOM 2244 C C . TRP A 1 277 ? -69.787 -6.724 45.709 1.00 56.88 277 TRP A C 1
ATOM 2246 O O . TRP A 1 277 ? -70.639 -7.499 46.157 1.00 56.88 277 TRP A O 1
ATOM 2256 N N . PRO A 1 278 ? -69.219 -6.901 44.499 1.00 65.25 278 PRO A N 1
ATOM 2257 C CA . PRO A 1 278 ? -69.507 -8.075 43.696 1.00 65.25 278 PRO A CA 1
ATOM 2258 C C . PRO A 1 278 ? -69.310 -9.302 44.579 1.00 65.25 278 PRO A C 1
ATOM 2260 O O . PRO A 1 278 ? -68.236 -9.479 45.164 1.00 65.25 278 PRO A O 1
ATOM 2263 N N . LYS A 1 279 ? -70.379 -10.091 44.736 1.00 71.88 279 LYS A N 1
ATOM 2264 C CA . LYS A 1 279 ? -70.361 -11.307 45.549 1.00 71.88 279 LYS A CA 1
ATOM 2265 C C . LYS A 1 279 ? -69.134 -12.121 45.162 1.00 71.88 279 LYS A C 1
ATOM 2267 O O . LYS A 1 279 ? -68.781 -12.173 43.981 1.00 71.88 279 LYS A O 1
ATOM 2272 N N . LEU A 1 280 ? -68.475 -12.706 46.165 1.00 71.50 280 LEU A N 1
ATOM 2273 C CA . LEU A 1 280 ? -67.288 -13.530 45.963 1.00 71.50 280 LEU A CA 1
ATOM 2274 C C . LEU A 1 280 ? -67.556 -14.476 44.790 1.00 71.50 280 LEU A C 1
ATOM 2276 O O . LEU A 1 280 ? -68.493 -15.268 44.849 1.00 71.50 280 LEU A O 1
ATOM 2280 N N . VAL A 1 281 ? -66.779 -14.336 43.713 1.00 74.75 281 VAL A N 1
ATOM 2281 C CA . VAL A 1 281 ? -66.941 -15.189 42.535 1.00 74.75 281 VAL A CA 1
ATOM 2282 C C . VAL A 1 281 ? -66.790 -16.626 43.001 1.00 74.75 281 VAL A C 1
ATOM 2284 O O . VAL A 1 281 ? -65.756 -16.978 43.587 1.00 74.75 281 VAL A O 1
ATOM 2287 N N . ASP A 1 282 ? -67.841 -17.398 42.754 1.00 82.12 282 ASP A N 1
ATOM 2288 C CA . ASP A 1 282 ? -67.960 -18.780 43.176 1.00 82.12 282 ASP A CA 1
ATOM 2289 C C . ASP A 1 282 ? -66.752 -19.599 42.700 1.00 82.12 282 ASP A C 1
ATOM 2291 O O . ASP A 1 282 ? -66.211 -19.373 41.606 1.00 82.12 282 ASP A O 1
ATOM 2295 N N . MET A 1 283 ? -66.278 -20.509 43.551 1.00 82.94 283 MET A N 1
ATOM 2296 C CA . MET A 1 283 ? -65.054 -21.264 43.276 1.00 82.94 283 MET A CA 1
ATOM 2297 C C . MET A 1 283 ? -65.218 -22.142 42.039 1.00 82.94 283 MET A C 1
ATOM 2299 O O . MET A 1 283 ? -64.281 -22.233 41.245 1.00 82.94 283 MET A O 1
ATOM 2303 N N . ASP A 1 284 ? -66.416 -22.663 41.793 1.00 83.44 284 ASP A N 1
ATOM 2304 C CA . ASP A 1 284 ? -66.708 -23.456 40.600 1.00 83.44 284 ASP A CA 1
ATOM 2305 C C . ASP A 1 284 ? -66.625 -22.618 39.321 1.00 83.44 284 ASP A C 1
ATOM 2307 O O . ASP A 1 284 ? -66.091 -23.067 38.303 1.00 83.44 284 ASP A O 1
ATOM 2311 N N . CYS A 1 285 ? -67.031 -21.348 39.387 1.00 82.44 285 CYS A N 1
ATOM 2312 C CA . CYS A 1 285 ? -66.894 -20.410 38.276 1.00 82.44 285 CYS A CA 1
ATOM 2313 C C . CYS A 1 285 ? -65.414 -20.103 37.978 1.00 82.44 285 CYS A C 1
ATOM 2315 O O . CYS A 1 285 ? -64.999 -20.072 36.816 1.00 82.44 285 CYS A O 1
ATOM 2317 N N . LYS A 1 286 ? -64.572 -19.976 39.014 1.00 80.94 286 LYS A N 1
ATOM 2318 C CA . LYS A 1 286 ? -63.113 -19.822 38.843 1.00 80.94 286 LYS A CA 1
ATOM 2319 C C . LYS A 1 286 ? -62.466 -21.075 38.254 1.00 80.94 286 LYS A C 1
ATOM 2321 O O . LYS A 1 286 ? -61.621 -20.957 37.366 1.00 80.94 286 LYS A O 1
ATOM 2326 N N . VAL A 1 287 ? -62.861 -22.260 38.721 1.00 82.31 287 VAL A N 1
ATOM 2327 C CA . VAL A 1 287 ? -62.331 -23.545 38.239 1.00 82.31 287 VAL A CA 1
ATOM 2328 C C . VAL A 1 287 ? -62.731 -23.784 36.784 1.00 82.31 287 VAL A C 1
ATOM 2330 O O . VAL A 1 287 ? -61.877 -24.152 35.976 1.00 82.31 287 VAL A O 1
ATOM 2333 N N . ASN A 1 288 ? -63.982 -23.509 36.413 1.00 84.31 288 ASN A N 1
ATOM 2334 C CA . ASN A 1 288 ? -64.440 -23.634 35.029 1.00 84.31 288 ASN A CA 1
ATOM 2335 C C . ASN A 1 288 ? -63.796 -22.600 34.108 1.00 84.31 288 ASN A C 1
ATOM 2337 O O . ASN A 1 288 ? -63.390 -22.944 32.999 1.00 84.31 288 ASN A O 1
ATOM 2341 N N . CYS A 1 289 ? -63.616 -21.361 34.571 1.00 85.31 289 CYS A N 1
ATOM 2342 C CA . CYS A 1 289 ? -62.898 -20.350 33.802 1.00 85.31 289 CYS A CA 1
ATOM 2343 C C . CYS A 1 289 ? -61.443 -20.771 33.538 1.00 85.31 289 CYS A C 1
ATOM 2345 O O . CYS A 1 289 ? -60.941 -20.586 32.430 1.00 85.31 289 CYS A O 1
ATOM 2347 N N . LEU A 1 290 ? -60.775 -21.373 34.528 1.00 80.31 290 LEU A N 1
ATOM 2348 C CA . LEU A 1 290 ? -59.416 -21.888 34.374 1.00 80.31 290 LEU A CA 1
ATOM 2349 C C . LEU A 1 290 ? -59.365 -23.095 33.424 1.00 80.31 290 LEU A C 1
ATOM 2351 O O . LEU A 1 290 ? -58.476 -23.156 32.577 1.00 80.31 290 LEU A O 1
ATOM 2355 N N . LYS A 1 291 ? -60.322 -24.026 33.525 1.00 80.50 291 LYS A N 1
ATOM 2356 C CA . LYS A 1 291 ? -60.424 -25.181 32.617 1.00 80.50 291 LYS A CA 1
ATOM 2357 C C . LYS A 1 291 ? -60.648 -24.744 31.168 1.00 80.50 291 LYS A C 1
ATOM 2359 O O . LYS A 1 291 ? -59.894 -25.177 30.302 1.00 80.50 291 LYS A O 1
ATOM 2364 N N . ASN A 1 292 ? -61.597 -23.840 30.918 1.00 81.38 292 ASN A N 1
ATOM 2365 C CA . ASN A 1 292 ? -61.847 -23.297 29.577 1.00 81.38 292 ASN A CA 1
ATOM 2366 C C . ASN A 1 292 ? -60.634 -22.530 29.039 1.00 81.38 292 ASN A C 1
ATOM 2368 O O . ASN A 1 292 ? -60.290 -22.662 27.868 1.00 81.38 292 ASN A O 1
ATOM 2372 N N . PHE A 1 293 ? -59.941 -21.767 29.887 1.00 79.56 293 PHE A N 1
ATOM 2373 C CA . PHE A 1 293 ? -58.726 -21.063 29.479 1.00 79.56 293 PHE A CA 1
ATOM 2374 C C . PHE A 1 293 ? -57.614 -22.032 29.047 1.00 79.56 293 PHE A C 1
ATOM 2376 O O . PHE A 1 293 ? -56.995 -21.828 28.008 1.00 79.56 293 PHE A O 1
ATOM 2383 N N . ILE A 1 294 ? -57.395 -23.112 29.803 1.00 74.88 294 ILE A N 1
ATOM 2384 C CA . ILE A 1 294 ? -56.396 -24.140 29.471 1.00 74.88 294 ILE A CA 1
ATOM 2385 C C . ILE A 1 294 ? -56.780 -24.901 28.193 1.00 74.88 294 ILE A C 1
ATOM 2387 O O . ILE A 1 294 ? -55.908 -25.221 27.392 1.00 74.88 294 ILE A O 1
ATOM 2391 N N . GLN A 1 295 ? -58.069 -25.178 27.984 1.00 76.88 295 GLN A N 1
ATOM 2392 C CA . GLN A 1 295 ? -58.545 -25.897 26.798 1.00 76.88 295 GLN A CA 1
ATOM 2393 C C . GLN A 1 295 ? -58.457 -25.064 25.512 1.00 76.88 295 GLN A C 1
ATOM 2395 O O . GLN A 1 295 ? -58.229 -25.627 24.444 1.00 76.88 295 GLN A O 1
ATOM 2400 N N . HIS A 1 296 ? -58.611 -23.740 25.600 1.00 72.62 296 HIS A N 1
ATOM 2401 C CA . HIS A 1 296 ? -58.629 -22.858 24.428 1.00 72.62 296 HIS A CA 1
ATOM 2402 C C . HIS A 1 296 ? -57.315 -22.107 24.164 1.00 72.62 296 HIS A C 1
ATOM 2404 O O . HIS A 1 296 ? -57.187 -21.490 23.108 1.00 72.62 296 HIS A O 1
ATOM 2410 N N . MET A 1 297 ? -56.327 -22.168 25.065 1.00 61.69 297 MET A N 1
ATOM 2411 C CA . MET A 1 297 ? -54.980 -21.639 24.821 1.00 61.69 297 MET A CA 1
ATOM 2412 C C . MET A 1 297 ? -53.920 -22.749 24.887 1.00 61.69 297 MET A C 1
ATOM 2414 O O . MET A 1 297 ? -53.471 -23.101 25.981 1.00 61.69 297 MET A O 1
ATOM 2418 N N . PRO A 1 298 ? -53.468 -23.288 23.736 1.00 62.62 298 PRO A N 1
ATOM 2419 C CA . PRO A 1 298 ? -52.358 -24.230 23.713 1.00 62.62 298 PRO A CA 1
ATOM 2420 C C . PRO A 1 298 ? -51.078 -23.559 24.235 1.00 62.62 298 PRO A C 1
ATOM 2422 O O . PRO A 1 298 ? -50.742 -22.426 23.870 1.00 62.62 298 PRO A O 1
ATOM 2425 N N . MET A 1 299 ? -50.368 -24.285 25.103 1.00 58.91 299 MET A N 1
ATOM 2426 C CA . MET A 1 299 ? -49.223 -23.833 25.912 1.00 58.91 299 MET A CA 1
ATOM 2427 C C . MET A 1 299 ? -48.061 -23.208 25.120 1.00 58.91 299 MET A C 1
ATOM 2429 O O . MET A 1 299 ? -47.217 -22.531 25.711 1.00 58.91 299 MET A O 1
ATOM 2433 N N . ASP A 1 300 ? -48.034 -23.373 23.799 1.00 58.78 300 ASP A N 1
ATOM 2434 C CA . ASP A 1 300 ? -46.981 -22.852 22.926 1.00 58.78 300 ASP A CA 1
ATOM 2435 C C . ASP A 1 300 ? -47.107 -21.346 22.635 1.00 58.78 300 ASP A C 1
ATOM 2437 O O . ASP A 1 300 ? -46.146 -20.719 22.192 1.00 58.78 300 ASP A O 1
ATOM 2441 N N . SER A 1 301 ? -48.257 -20.732 22.936 1.00 54.81 301 SER A N 1
ATOM 2442 C CA . SER A 1 301 ? -48.564 -19.331 22.586 1.00 54.81 301 SER A CA 1
ATOM 2443 C C . SER A 1 301 ? -48.457 -18.318 23.741 1.00 54.81 301 SER A C 1
ATOM 2445 O O . SER A 1 301 ? -48.670 -17.121 23.548 1.00 54.81 301 SER A O 1
ATOM 2447 N N . LEU A 1 302 ? -48.072 -18.749 24.946 1.00 53.78 302 LEU A N 1
ATOM 2448 C CA . LEU A 1 302 ? -47.996 -17.882 26.129 1.00 53.78 302 LEU A CA 1
ATOM 2449 C C . LEU A 1 302 ? -46.604 -17.249 26.295 1.00 53.78 302 LEU A C 1
ATOM 2451 O O . LEU A 1 302 ? -45.811 -17.679 27.135 1.00 53.78 302 LEU A O 1
ATOM 2455 N N . THR A 1 303 ? -46.296 -16.211 25.512 1.00 52.16 303 THR A N 1
ATOM 2456 C CA . THR A 1 303 ? -45.114 -15.360 25.760 1.00 52.16 303 THR A CA 1
ATOM 2457 C C . THR A 1 303 ? -45.343 -14.295 26.828 1.00 52.16 303 THR A C 1
ATOM 2459 O O . THR A 1 303 ? -44.368 -13.875 27.429 1.00 52.16 303 THR A O 1
ATOM 2462 N N . GLU A 1 304 ? -46.588 -13.920 27.132 1.00 58.88 304 GLU A N 1
ATOM 2463 C CA . GLU A 1 304 ? -47.005 -13.195 28.346 1.00 58.88 304 GLU A CA 1
ATOM 2464 C C . GLU A 1 304 ? -48.509 -12.908 28.223 1.00 58.88 304 GLU A C 1
ATOM 2466 O O . GLU A 1 304 ? -48.916 -11.996 27.508 1.00 58.88 304 GLU A O 1
ATOM 2471 N N . SER A 1 305 ? -49.372 -13.670 28.900 1.00 56.06 305 SER A N 1
ATOM 2472 C CA . SER A 1 305 ? -50.784 -13.281 29.010 1.00 56.06 305 SER A CA 1
ATOM 2473 C C . SER A 1 305 ? -51.260 -13.361 30.450 1.00 56.06 305 SER A C 1
ATOM 2475 O O . SER A 1 305 ? -50.969 -14.322 31.165 1.00 56.06 305 SER A O 1
ATOM 2477 N N . VAL A 1 306 ? -51.993 -12.332 30.863 1.00 57.69 306 VAL A N 1
ATOM 2478 C CA . VAL A 1 306 ? -52.619 -12.219 32.179 1.00 57.69 306 VAL A CA 1
ATOM 2479 C C . VAL A 1 306 ? -54.087 -12.609 32.036 1.00 57.69 306 VAL A C 1
ATOM 2481 O O . VAL A 1 306 ? -54.782 -12.077 31.175 1.00 57.69 306 VAL A O 1
ATOM 2484 N N . CYS A 1 307 ? -54.569 -13.518 32.882 1.00 58.25 307 CYS A N 1
ATOM 2485 C CA . CYS A 1 307 ? -55.993 -13.857 32.969 1.00 58.25 307 CYS A CA 1
ATOM 2486 C C . CYS A 1 307 ? -56.803 -12.594 33.314 1.00 58.25 307 CYS A C 1
ATOM 2488 O O . CYS A 1 307 ? -56.701 -12.107 34.436 1.00 58.25 307 CYS A O 1
ATOM 2490 N N . GLY A 1 308 ? -57.616 -12.059 32.396 1.00 57.09 308 GLY A N 1
ATOM 2491 C CA . GLY A 1 308 ? -58.374 -10.814 32.627 1.00 57.09 308 GLY A CA 1
ATOM 2492 C C . GLY A 1 308 ? -59.425 -10.897 33.744 1.00 57.09 308 GLY A C 1
ATOM 2493 O O . GLY A 1 308 ? -59.807 -9.877 34.304 1.00 57.09 308 GLY A O 1
ATOM 2494 N N . ILE A 1 309 ? -59.854 -12.112 34.101 1.00 62.03 309 ILE A N 1
ATOM 2495 C CA . ILE A 1 309 ? -60.889 -12.368 35.117 1.00 62.03 309 ILE A CA 1
ATOM 2496 C C . ILE A 1 309 ? -60.277 -12.538 36.515 1.00 62.03 309 ILE A C 1
ATOM 2498 O O . ILE A 1 309 ? -60.842 -12.097 37.510 1.00 62.03 309 ILE A O 1
ATOM 2502 N N . CYS A 1 310 ? -59.105 -13.167 36.599 1.00 69.38 310 CYS A N 1
ATOM 2503 C CA . CYS A 1 310 ? -58.473 -13.562 37.857 1.00 69.38 310 CYS A CA 1
ATOM 2504 C C . CYS A 1 310 ? -57.146 -12.841 38.147 1.00 69.38 310 CYS A C 1
ATOM 2506 O O . CYS A 1 310 ? -56.596 -12.970 39.236 1.00 69.38 310 CYS A O 1
ATOM 2508 N N . ASN A 1 311 ? -56.631 -12.078 37.182 1.00 58.84 311 ASN A N 1
ATOM 2509 C CA . ASN A 1 311 ? -55.388 -11.304 37.214 1.00 58.84 311 ASN A CA 1
ATOM 2510 C C . ASN A 1 311 ? -54.132 -12.092 37.645 1.00 58.84 311 ASN A C 1
ATOM 2512 O O . ASN A 1 311 ? -53.140 -11.517 38.095 1.00 58.84 311 ASN A O 1
ATOM 2516 N N . ILE A 1 312 ? -54.157 -13.421 37.502 1.00 63.81 312 ILE A N 1
ATOM 2517 C CA . ILE A 1 312 ? -53.022 -14.297 37.800 1.00 63.81 312 ILE A CA 1
ATOM 2518 C C . ILE A 1 312 ? -52.035 -14.238 36.628 1.00 63.81 312 ILE A C 1
ATOM 2520 O O . ILE A 1 312 ? -52.413 -14.449 35.473 1.00 63.81 312 ILE A O 1
ATOM 2524 N N . ARG A 1 313 ? -50.760 -13.969 36.935 1.00 62.47 313 ARG A N 1
ATOM 2525 C CA . ARG A 1 313 ? -49.640 -14.004 35.982 1.00 62.47 313 ARG A CA 1
ATOM 2526 C C . ARG A 1 313 ? -48.826 -15.276 36.198 1.00 62.47 313 ARG A C 1
ATOM 2528 O O . ARG A 1 313 ? -48.406 -15.541 37.323 1.00 62.47 313 ARG A O 1
ATOM 2535 N N . ARG A 1 314 ? -48.561 -16.043 35.139 1.00 53.19 314 ARG A N 1
ATOM 2536 C CA . ARG A 1 314 ? -47.570 -17.130 35.172 1.00 53.19 314 ARG A CA 1
ATOM 2537 C C . ARG A 1 314 ? -46.313 -16.695 34.429 1.00 53.19 314 ARG A C 1
ATOM 2539 O O . ARG A 1 314 ? -46.390 -16.317 33.267 1.00 53.19 314 ARG A O 1
ATOM 2546 N N . TYR A 1 315 ? -45.170 -16.784 35.103 1.00 50.44 315 TYR A N 1
ATOM 2547 C CA . TYR A 1 315 ? -43.853 -16.599 34.500 1.00 50.44 315 TYR A CA 1
ATOM 2548 C C . TYR A 1 315 ? -43.249 -17.965 34.171 1.00 50.44 315 TYR A C 1
ATOM 2550 O O . TYR A 1 315 ? -43.272 -18.875 35.004 1.00 50.44 315 TYR A O 1
ATOM 2558 N N . LYS A 1 316 ? -42.705 -18.108 32.959 1.00 55.53 316 LYS A N 1
ATOM 2559 C CA . LYS A 1 316 ? -41.963 -19.297 32.529 1.00 55.53 316 LYS A CA 1
ATOM 2560 C C . LYS A 1 316 ? -40.692 -19.397 33.389 1.00 55.53 316 LYS A C 1
ATOM 2562 O O . LYS A 1 316 ? -39.770 -18.609 33.209 1.00 55.53 316 LYS A O 1
ATOM 2567 N N . ARG A 1 317 ? -40.634 -20.330 34.348 1.00 48.31 317 ARG A N 1
ATOM 2568 C CA . ARG A 1 317 ? -39.342 -20.770 34.900 1.00 48.31 317 ARG A CA 1
ATOM 2569 C C . ARG A 1 317 ? -38.684 -21.663 33.851 1.00 48.31 317 ARG A C 1
ATOM 2571 O O . ARG A 1 317 ? -39.323 -22.569 33.325 1.00 48.31 317 ARG A O 1
ATOM 2578 N N . GLU A 1 318 ? -37.442 -21.332 33.519 1.00 44.56 318 GLU A N 1
ATOM 2579 C CA . GLU A 1 318 ? -36.601 -21.965 32.503 1.00 44.56 318 GLU A CA 1
ATOM 2580 C C . GLU A 1 318 ? -36.534 -23.493 32.676 1.00 44.56 318 GLU A C 1
ATOM 2582 O O . GLU A 1 318 ? -35.843 -24.001 33.555 1.00 44.56 318 GLU A O 1
ATOM 2587 N N . LEU A 1 319 ? -37.213 -24.236 31.801 1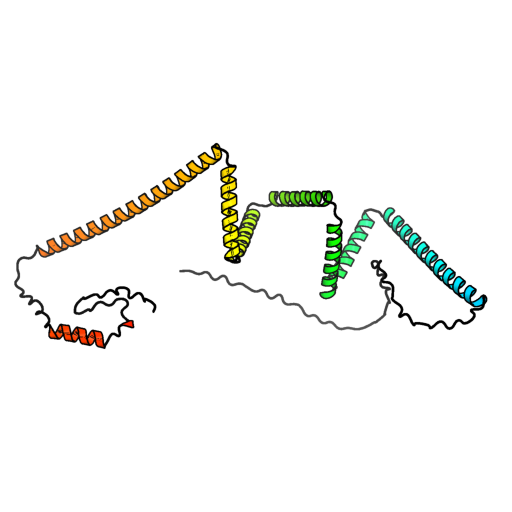.00 43.91 319 LEU A N 1
ATOM 2588 C CA . LEU A 1 319 ? -36.901 -25.637 31.525 1.00 43.91 319 LEU A CA 1
ATOM 2589 C C . LEU A 1 319 ? -35.654 -25.658 30.635 1.00 43.91 319 LEU A C 1
ATOM 2591 O O . LEU A 1 319 ? -35.749 -25.638 29.409 1.00 43.91 319 LEU A O 1
ATOM 2595 N N . ARG A 1 320 ? -34.470 -25.638 31.255 1.00 42.22 320 ARG A N 1
ATOM 2596 C CA . ARG A 1 320 ? -33.231 -25.998 30.559 1.00 42.22 320 ARG A CA 1
ATOM 2597 C C . ARG A 1 320 ? -33.249 -27.502 30.317 1.00 42.22 320 ARG A C 1
ATOM 2599 O O . ARG A 1 320 ? -33.412 -28.279 31.253 1.00 42.22 320 ARG A O 1
ATOM 2606 N N . HIS A 1 321 ? -33.104 -27.888 29.056 1.00 41.00 321 HIS A N 1
ATOM 2607 C CA . HIS A 1 321 ? -32.832 -29.258 28.651 1.00 41.00 321 HIS A CA 1
ATOM 2608 C C . HIS A 1 321 ? -31.562 -29.774 29.340 1.00 41.00 321 HIS A C 1
ATOM 2610 O O . HIS A 1 321 ? -30.500 -29.164 29.222 1.00 41.00 321 HIS A O 1
ATOM 2616 N N . VAL A 1 322 ? -31.687 -30.902 30.035 1.00 39.66 322 VAL A N 1
ATOM 2617 C CA . VAL A 1 322 ? -30.571 -31.800 30.341 1.00 39.66 322 VAL A CA 1
ATOM 2618 C C . VAL A 1 322 ? -30.525 -32.799 29.183 1.00 39.66 322 VAL A C 1
ATOM 2620 O O . VAL A 1 322 ? -31.545 -33.448 28.941 1.00 39.66 322 VAL A O 1
ATOM 2623 N N . PRO A 1 323 ? -29.427 -32.888 28.415 1.00 55.75 323 PRO A N 1
ATOM 2624 C CA . PRO A 1 323 ? -29.297 -33.922 27.400 1.00 55.75 323 PRO A CA 1
ATOM 2625 C C . PRO A 1 323 ? -29.042 -35.273 28.083 1.00 55.75 323 PRO A C 1
ATOM 2627 O O . PRO A 1 323 ? -28.249 -35.341 29.025 1.00 55.75 323 PRO A O 1
ATOM 2630 N N . LEU A 1 324 ? -29.745 -36.307 27.616 1.00 49.66 324 LEU A N 1
ATOM 2631 C CA . LEU A 1 324 ? -29.426 -37.714 27.869 1.00 49.66 324 LEU A CA 1
ATOM 2632 C C . LEU A 1 324 ? -28.361 -38.189 26.883 1.00 49.66 324 LEU A C 1
ATOM 2634 O O . LEU A 1 324 ? -28.456 -37.779 25.701 1.00 49.66 324 LEU A O 1
#

Sequence (324 aa):
MTKRLKQKKYFYLQTPTKATTKNNTLTQVRIPEFNADHNEIQPFQVPSTVITTTNEITTPRTKRRLRLAETCTSFESTIVEQKRMQARERMAAKRAASTPEEAERQRILARERSATRRALLTPEEAQQQRATIREINAVRRATLTQEEVEQQRTLARERSATRRALLTPEETQQQRATIREINAARRAALTPKEIEQQRSLAVDRSMAKRATATPIEAEEQRVLARERTATRRAVRVSEEAKQQQTVAYKTTRLQKTVKQKQTVMKRKPNQDAKVDWPKLVDMDCKVNCLKNFIQHMPMDSLTESVCGICNIRRYKRELRHVPL

Solvent-accessible surface area (backbone atoms only — not comparable to full-atom values): 20202 Å² total; per-residue (Å²): 142,83,85,83,82,81,83,82,84,81,82,84,83,80,80,85,87,76,90,79,90,82,83,89,78,91,74,86,75,83,72,81,81,79,80,86,84,75,94,70,82,72,79,79,79,69,83,78,75,81,70,79,77,72,91,66,87,73,51,76,69,57,61,52,52,53,55,52,52,57,51,49,55,53,52,52,51,51,54,51,50,50,52,50,50,53,51,51,50,53,53,49,52,53,57,72,71,45,51,72,66,58,51,48,55,52,50,51,54,51,50,49,55,50,49,53,50,63,71,69,48,51,75,64,56,50,48,52,54,51,47,53,53,49,50,56,51,48,52,55,59,71,71,50,51,72,66,56,51,49,51,52,50,50,54,52,49,49,56,50,48,54,53,60,72,70,49,51,75,67,56,50,49,50,52,53,50,52,52,49,50,54,50,50,53,52,60,73,69,51,51,73,69,55,50,50,55,51,49,52,55,51,49,53,52,54,49,50,53,59,73,70,45,50,75,66,60,50,48,52,53,48,51,54,50,49,51,57,50,51,51,54,49,52,52,50,53,53,53,51,53,52,49,51,51,54,50,51,53,51,51,53,53,50,51,52,54,50,52,52,51,53,52,61,64,67,72,62,81,86,75,96,67,90,72,75,67,80,70,78,78,50,68,66,58,53,51,49,52,51,51,52,47,57,74,75,46,64,83,91,73,68,89,80,68,62,43,89,88,74,69,54,74,76,78,87,74,84,82,74,85,77,85,131

Foldseek 3Di:
DDDDDDDDDDDDDDDDDDDDDDDDDDDPPPDPPPPPDDPDPPPPPDPPPPPPDDPDDPDPVNVVVVVVVVVVVVVVVVVVVVVVVVVVVVVVVVVVPDDPVRVVVVVVVVVVVVVVVQVPDDPVRNVVVVVVVVVVVVVVVVPDDPVRVVVVVVVVVVVVVVVVVPDDPVNVVVVVVVVVVVVVVVVVPDDPVVVVVVVVVVVVVVVVCQVPDDPVRNVVVVVVVVVVVVVVVVVVVVVVVVVVVVVVVVVVVVVVVVVVVVVVVVPDDDDDDPPPDPPDPDVVNVVVLVVVVPVPDPPVPPPWDADPVPRDTDDDDDPDDDDD